Protein AF-A0A954I6Z4-F1 (afdb_monomer_lite)

Sequence (275 aa):
MPNTTERVPDQRQQLERSGSRGEIPDSDRSDRGVEQDLSPTAVDGVTAAHQQTASAGMSPQVDLKNPRTLVRERGPLAGFGAVFLKELSHIRREPTTLFFALLVPLMQTIVFGFAINMEIENIPTVILDLDGRQDARELRESLQNTRTFDVIERLVSEESFNRSLTSGRARVGVRIPADYSEKLLAGEQTQVQVLIDGSDSQVATTALNTANLLGMNLSINRARRMAEGAIQAPARNQYGDVSLPIEMRVRLLYNPNLETSHFFVPGLVGIILQL

Secondary structure (DSSP, 8-state):
------PPPP--SS-------------------------------------------------------------TTTTHHHHHHHHHHHHHH-HHHHHHHHHHHHHHHHHHHHHHT-----EEEEEEES--SHHHHHHHHHHHHTSSEEEEEEE--HHHHHHHHHTTS-SEEEEE-TTHHHHHHHTB-EEEEEEEETTSHHHHHHHHHHHHHHHHHHHHHHHHHHHHTSSSPPPB-TTS-B--SEEEEEEEES-TT--THHHHHHHHHHHHHH-

Structure (mmCIF, N/CA/C/O backbone):
data_AF-A0A954I6Z4-F1
#
_entry.id   AF-A0A954I6Z4-F1
#
loop_
_atom_site.group_PDB
_atom_site.id
_atom_site.type_symbol
_atom_site.label_atom_id
_atom_site.label_alt_id
_atom_site.label_comp_id
_atom_site.label_asym_id
_atom_site.label_entity_id
_atom_site.label_seq_id
_atom_site.pdbx_PDB_ins_code
_atom_site.Cartn_x
_atom_site.Cartn_y
_atom_site.Cartn_z
_atom_site.occupancy
_atom_site.B_iso_or_equiv
_atom_site.auth_seq_id
_atom_site.auth_comp_id
_atom_site.auth_asym_id
_atom_site.auth_atom_id
_atom_site.pdbx_PDB_model_num
ATOM 1 N N . MET A 1 1 ? -1.668 -30.091 70.693 1.00 40.28 1 MET A N 1
ATOM 2 C CA . MET A 1 1 ? -0.820 -31.167 70.138 1.00 40.28 1 MET A CA 1
ATOM 3 C C . MET A 1 1 ? -1.415 -31.571 68.793 1.00 40.28 1 MET A C 1
ATOM 5 O O . MET A 1 1 ? -2.606 -31.852 68.790 1.00 40.28 1 MET A O 1
ATOM 9 N N . PRO A 1 2 ? -0.619 -31.628 67.710 1.00 47.62 2 PRO A N 1
ATOM 10 C CA . PRO A 1 2 ? -0.194 -30.559 66.771 1.00 47.62 2 PRO A CA 1
ATOM 11 C C . PRO A 1 2 ? -1.180 -30.416 65.573 1.00 47.62 2 PRO A C 1
ATOM 13 O O . PRO A 1 2 ? -1.926 -31.347 65.313 1.00 47.62 2 PRO A O 1
ATOM 16 N N . ASN A 1 3 ? -1.424 -29.290 64.885 1.00 38.28 3 ASN A N 1
ATOM 17 C CA . ASN A 1 3 ? -0.645 -28.250 64.176 1.00 38.28 3 ASN A CA 1
ATOM 18 C C . ASN A 1 3 ? 0.116 -28.723 62.919 1.00 38.28 3 ASN A C 1
ATOM 20 O O . ASN A 1 3 ? 1.178 -29.326 63.035 1.00 38.28 3 ASN A O 1
ATOM 24 N N . THR A 1 4 ? -0.369 -28.355 61.726 1.00 51.69 4 THR A N 1
ATOM 25 C CA . THR A 1 4 ? 0.461 -28.195 60.518 1.00 51.69 4 THR A CA 1
ATOM 26 C C . THR A 1 4 ? -0.163 -27.127 59.617 1.00 51.69 4 THR A C 1
ATOM 28 O O . THR A 1 4 ? -1.160 -27.350 58.941 1.00 51.69 4 THR A O 1
ATOM 31 N N . THR A 1 5 ? 0.417 -25.930 59.686 1.00 47.88 5 THR A N 1
ATOM 32 C CA . THR A 1 5 ? 0.205 -24.814 58.761 1.00 47.88 5 THR A CA 1
ATOM 33 C C . THR A 1 5 ? 1.352 -24.869 57.758 1.00 47.88 5 THR A C 1
ATOM 35 O O . THR A 1 5 ? 2.503 -24.693 58.154 1.00 47.88 5 THR A O 1
ATOM 38 N N . GLU A 1 6 ? 1.069 -25.134 56.487 1.00 50.56 6 GLU A N 1
ATOM 39 C CA . GLU A 1 6 ? 2.081 -25.152 55.429 1.00 50.56 6 GLU A CA 1
ATOM 40 C C . GLU A 1 6 ? 2.209 -23.737 54.840 1.00 50.56 6 GLU A C 1
ATOM 42 O O . GLU A 1 6 ? 1.383 -23.281 54.052 1.00 50.56 6 GLU A O 1
ATOM 47 N N . ARG A 1 7 ? 3.221 -22.995 55.311 1.00 47.03 7 ARG A N 1
ATOM 48 C CA . ARG A 1 7 ? 3.715 -21.764 54.677 1.00 47.03 7 ARG A CA 1
ATOM 49 C C . ARG A 1 7 ? 4.822 -22.146 53.697 1.00 47.03 7 ARG A C 1
ATOM 51 O O . ARG A 1 7 ? 5.848 -22.672 54.120 1.00 47.03 7 ARG A O 1
ATOM 58 N N . VAL A 1 8 ? 4.640 -21.821 52.422 1.00 55.50 8 VAL A N 1
ATOM 59 C CA . VAL A 1 8 ? 5.694 -21.880 51.397 1.00 55.50 8 VAL A CA 1
ATOM 60 C C . VAL A 1 8 ? 6.500 -20.562 51.427 1.00 55.50 8 VAL A C 1
ATOM 62 O O . VAL A 1 8 ? 5.879 -19.499 51.503 1.00 55.50 8 VAL A O 1
ATOM 65 N N . PRO A 1 9 ? 7.851 -20.598 51.426 1.00 49.22 9 PRO A N 1
ATOM 66 C CA . PRO A 1 9 ? 8.706 -19.431 51.670 1.00 49.22 9 PRO A CA 1
ATOM 67 C C . PRO A 1 9 ? 9.104 -18.616 50.423 1.00 49.22 9 PRO A C 1
ATOM 69 O O . PRO A 1 9 ? 9.159 -19.113 49.299 1.00 49.22 9 PRO A O 1
ATOM 72 N N . ASP A 1 10 ? 9.447 -17.356 50.707 1.00 46.19 10 ASP A N 1
ATOM 73 C CA . ASP A 1 10 ? 10.041 -16.309 49.866 1.00 46.19 10 ASP A CA 1
ATOM 74 C C . ASP A 1 10 ? 11.279 -16.757 49.057 1.00 46.19 10 ASP A C 1
ATOM 76 O O . ASP A 1 10 ? 12.310 -17.124 49.618 1.00 46.19 10 ASP A O 1
ATOM 80 N N . GLN A 1 11 ? 11.224 -16.610 47.728 1.00 50.69 11 GLN A N 1
ATOM 81 C CA . GLN A 1 11 ? 12.341 -16.812 46.784 1.00 50.69 11 GLN A CA 1
ATOM 82 C C . GLN A 1 11 ? 13.091 -15.502 46.454 1.00 50.69 11 GLN A C 1
ATOM 84 O O . GLN A 1 11 ? 13.463 -15.250 45.310 1.00 50.69 11 GLN A O 1
ATOM 89 N N . ARG A 1 12 ? 13.317 -14.622 47.439 1.00 51.94 12 ARG A N 1
ATOM 90 C CA . ARG A 1 12 ? 14.017 -13.336 47.216 1.00 51.94 12 ARG A CA 1
ATOM 91 C C . ARG A 1 12 ? 15.413 -13.208 47.823 1.00 51.94 12 ARG A C 1
ATOM 93 O O . ARG A 1 12 ? 15.993 -12.131 47.750 1.00 51.94 12 ARG A O 1
ATOM 100 N N . GLN A 1 13 ? 15.997 -14.273 48.365 1.00 53.19 13 GLN A N 1
ATOM 101 C CA . GLN A 1 13 ? 17.358 -14.217 48.913 1.00 53.19 13 GLN A CA 1
ATOM 102 C C . GLN A 1 13 ? 18.134 -15.506 48.654 1.00 53.19 13 GLN A C 1
ATOM 104 O O . GLN A 1 13 ? 18.307 -16.323 49.549 1.00 53.19 13 GLN A O 1
ATOM 109 N N . GLN A 1 14 ? 18.616 -15.694 47.428 1.00 47.56 14 GLN A N 1
ATOM 110 C CA . GLN A 1 14 ? 19.784 -16.528 47.132 1.00 47.56 14 GLN A CA 1
ATOM 111 C C . GLN A 1 14 ? 20.234 -16.219 45.702 1.00 47.56 14 GLN A C 1
ATOM 113 O O . GLN A 1 14 ? 19.396 -16.098 44.818 1.00 47.56 14 GLN A O 1
ATOM 118 N N . LEU A 1 15 ? 21.551 -16.111 45.500 1.00 50.47 15 LEU A N 1
ATOM 119 C CA . LEU A 1 15 ? 22.267 -15.714 44.273 1.00 50.47 15 LEU A CA 1
ATOM 120 C C . LEU A 1 15 ? 22.665 -14.227 44.157 1.00 50.47 15 LEU A C 1
ATOM 122 O O . LEU A 1 15 ? 23.076 -13.777 43.096 1.00 50.47 15 LEU A O 1
ATOM 126 N N . GLU A 1 16 ? 22.736 -13.502 45.276 1.00 47.22 16 GLU A N 1
ATOM 127 C CA . GLU A 1 16 ? 23.889 -12.623 45.519 1.00 47.22 16 GLU A CA 1
ATOM 128 C C . GLU A 1 16 ? 24.980 -13.472 46.188 1.00 47.22 16 GLU A C 1
ATOM 130 O O . GLU A 1 16 ? 24.907 -13.723 47.389 1.00 47.22 16 GLU A O 1
ATOM 135 N N . ARG A 1 17 ? 25.919 -14.010 45.394 1.00 49.91 17 ARG A N 1
ATOM 136 C CA . ARG A 1 17 ? 27.260 -14.520 45.780 1.00 49.91 17 ARG A CA 1
ATOM 137 C C . ARG A 1 17 ? 27.863 -15.296 44.602 1.00 49.91 17 ARG A C 1
ATOM 139 O O . ARG A 1 17 ? 27.848 -16.520 44.572 1.00 49.91 17 ARG A O 1
ATOM 146 N N . SER A 1 18 ? 28.416 -14.576 43.634 1.00 46.78 18 SER A N 1
ATOM 147 C CA . SER A 1 18 ? 29.494 -15.105 42.792 1.00 46.78 18 SER A CA 1
ATOM 148 C C . SER A 1 18 ? 30.345 -13.942 42.301 1.00 46.78 18 SER A C 1
ATOM 150 O O . SER A 1 18 ? 30.128 -13.369 41.239 1.00 46.78 18 SER A O 1
ATOM 152 N N . GLY A 1 19 ? 31.279 -13.536 43.152 1.00 38.12 19 GLY A N 1
ATOM 153 C CA . GLY A 1 19 ? 32.369 -12.648 42.798 1.00 38.12 19 GLY A CA 1
ATOM 154 C C . GLY A 1 19 ? 33.603 -13.132 43.536 1.00 38.12 19 GLY A C 1
ATOM 155 O O . GLY A 1 19 ? 33.652 -13.005 44.755 1.00 38.12 19 GLY A O 1
ATOM 156 N N . SER A 1 20 ? 34.559 -13.728 42.817 1.00 39.59 20 SER A N 1
ATOM 157 C CA . SER A 1 20 ? 35.982 -13.728 43.177 1.00 39.59 20 SER A CA 1
ATOM 158 C C . SER A 1 20 ? 36.845 -14.386 42.089 1.00 39.59 20 SER A C 1
ATOM 160 O O . SER A 1 20 ? 36.698 -15.575 41.831 1.00 39.59 20 SER A O 1
ATOM 162 N N . ARG A 1 21 ? 37.795 -13.589 41.576 1.00 41.06 21 ARG A N 1
ATOM 163 C CA . ARG A 1 21 ? 39.193 -13.916 41.211 1.00 41.06 21 ARG A CA 1
ATOM 164 C C . ARG A 1 21 ? 39.537 -14.845 40.032 1.00 41.06 21 ARG A C 1
ATOM 166 O O . ARG A 1 21 ? 39.118 -15.990 39.965 1.00 41.06 21 ARG A O 1
ATOM 173 N N . GLY A 1 22 ? 40.484 -14.343 39.230 1.00 35.81 22 GLY A N 1
ATOM 174 C CA . GLY A 1 22 ? 41.332 -15.066 38.271 1.00 35.81 22 GLY A CA 1
ATOM 175 C C . GLY A 1 22 ? 41.683 -14.149 37.092 1.00 35.81 22 GLY A C 1
ATOM 176 O O . GLY A 1 22 ? 40.927 -14.087 36.136 1.00 35.81 22 GLY A O 1
ATOM 177 N N . GLU A 1 23 ? 42.559 -13.161 37.284 1.00 40.47 23 GLU A N 1
ATOM 178 C CA . GLU A 1 23 ? 43.991 -13.196 36.909 1.00 40.47 23 GLU A CA 1
ATOM 179 C C . GLU A 1 23 ? 44.257 -13.017 35.403 1.00 40.47 23 GLU A C 1
ATOM 181 O O . GLU A 1 23 ? 43.905 -13.839 34.564 1.00 40.47 23 GLU A O 1
ATOM 186 N N . ILE A 1 24 ? 44.912 -11.893 35.102 1.00 51.81 24 ILE A N 1
ATOM 187 C CA . ILE A 1 24 ? 45.521 -11.517 33.824 1.00 51.81 24 ILE A CA 1
ATOM 188 C C . ILE A 1 24 ? 46.912 -12.163 33.765 1.00 51.81 24 ILE A C 1
ATOM 190 O O . ILE A 1 24 ? 47.640 -12.053 34.753 1.00 51.81 24 ILE A O 1
ATOM 194 N N . PRO A 1 25 ? 47.351 -12.699 32.616 1.00 50.16 25 PRO A N 1
ATOM 195 C CA . PRO A 1 25 ? 48.769 -12.737 32.305 1.00 50.16 25 PRO A CA 1
ATOM 196 C C . PRO A 1 25 ? 49.084 -11.817 31.125 1.00 50.16 25 PRO A C 1
ATOM 198 O O . PRO A 1 25 ? 48.646 -12.022 29.994 1.00 50.16 25 PRO A O 1
ATOM 201 N N . ASP A 1 26 ? 49.875 -10.806 31.454 1.00 46.56 26 ASP A N 1
ATOM 202 C CA . ASP A 1 26 ? 50.757 -10.074 30.562 1.00 46.56 26 ASP A CA 1
ATOM 203 C C . ASP A 1 26 ? 52.025 -10.923 30.354 1.00 46.56 26 ASP A C 1
ATOM 205 O O . ASP A 1 26 ? 52.572 -11.466 31.319 1.00 46.56 26 ASP A O 1
ATOM 209 N N . SER A 1 27 ? 52.491 -11.067 29.115 1.00 48.41 27 SER A N 1
ATOM 210 C CA . SER A 1 27 ? 53.847 -11.551 28.850 1.00 48.41 27 SER A CA 1
ATOM 211 C C . SER A 1 27 ? 54.355 -11.017 27.516 1.00 48.41 27 SER A C 1
ATOM 213 O O . SER A 1 27 ? 54.215 -11.635 26.460 1.00 48.41 27 SER A O 1
ATOM 215 N N . ASP A 1 28 ? 54.981 -9.856 27.620 1.00 42.59 28 ASP A N 1
ATOM 216 C CA . ASP A 1 28 ? 56.096 -9.409 26.801 1.00 42.59 28 ASP A CA 1
ATOM 217 C C . ASP A 1 28 ? 57.244 -10.444 26.804 1.00 42.59 28 ASP A C 1
ATOM 219 O O . ASP A 1 28 ? 57.719 -10.848 27.871 1.00 42.59 28 ASP A O 1
ATOM 223 N N . ARG A 1 29 ? 57.710 -10.868 25.618 1.00 44.56 29 ARG A N 1
ATOM 224 C CA . ARG A 1 29 ? 59.132 -11.187 25.401 1.00 44.56 29 ARG A CA 1
ATOM 225 C C . ARG A 1 29 ? 59.523 -11.230 23.922 1.00 44.56 29 ARG A C 1
ATOM 227 O O . ARG A 1 29 ? 59.291 -12.193 23.198 1.00 44.56 29 ARG A O 1
ATOM 234 N N . SER A 1 30 ? 60.148 -10.129 23.541 1.00 40.28 30 SER A N 1
ATOM 235 C CA . SER A 1 30 ? 61.334 -9.988 22.699 1.00 40.28 30 SER A CA 1
ATOM 236 C C . SER A 1 30 ? 62.210 -11.223 22.395 1.00 40.28 30 SER A C 1
ATOM 238 O O . SER A 1 30 ? 62.463 -12.088 23.233 1.00 40.28 30 SER A O 1
ATOM 240 N N . ASP A 1 31 ? 62.814 -11.117 21.204 1.00 40.53 31 ASP A N 1
ATOM 241 C CA . ASP A 1 31 ? 64.176 -11.526 20.836 1.00 40.53 31 ASP A CA 1
ATOM 242 C C . ASP A 1 31 ? 64.497 -13.020 20.655 1.00 40.53 31 ASP A C 1
ATOM 244 O O . ASP A 1 31 ? 64.656 -13.778 21.611 1.00 40.53 31 ASP A O 1
ATOM 248 N N . ARG A 1 32 ? 64.791 -13.401 19.402 1.00 44.12 32 ARG A N 1
ATOM 249 C CA . ARG A 1 32 ? 66.170 -13.632 18.913 1.00 44.12 32 ARG A CA 1
ATOM 250 C C . ARG A 1 32 ? 66.166 -14.139 17.470 1.00 44.12 32 ARG A C 1
ATOM 252 O O . ARG A 1 32 ? 65.417 -15.044 17.119 1.00 44.12 32 ARG A O 1
ATOM 259 N N . GLY A 1 33 ? 67.032 -13.538 16.657 1.00 34.06 33 GLY A N 1
ATOM 260 C CA . GLY A 1 33 ? 67.434 -14.061 15.357 1.00 34.06 33 GLY A CA 1
ATOM 261 C C . GLY A 1 33 ? 68.575 -15.076 15.450 1.00 34.06 33 GLY A C 1
ATOM 262 O O . GLY A 1 33 ? 68.791 -15.687 16.496 1.00 34.06 33 GLY A O 1
ATOM 263 N N . VAL A 1 34 ? 69.338 -15.103 14.350 1.00 42.69 34 VAL A N 1
ATOM 264 C CA . VAL A 1 34 ? 70.597 -15.832 14.088 1.00 42.69 34 VAL A CA 1
ATOM 265 C C . VAL A 1 34 ? 70.364 -17.331 13.782 1.00 42.69 34 VAL A C 1
ATOM 267 O O . VAL A 1 34 ? 69.530 -17.956 14.417 1.00 42.69 34 VAL A O 1
ATOM 270 N N . GLU A 1 35 ? 70.926 -17.996 12.764 1.00 39.78 35 GLU A N 1
ATOM 271 C CA . GLU A 1 35 ? 72.207 -17.916 12.033 1.00 39.78 35 GLU A CA 1
ATOM 272 C C . GLU A 1 35 ? 72.025 -18.776 10.749 1.00 39.78 35 GLU A C 1
ATOM 274 O O . GLU A 1 35 ? 71.347 -19.800 10.791 1.00 39.78 35 GLU A O 1
ATOM 279 N N . GLN A 1 36 ? 72.316 -18.292 9.536 1.00 44.34 36 GLN A N 1
ATOM 280 C CA . GLN A 1 36 ? 73.541 -18.587 8.765 1.00 44.34 36 GLN A CA 1
ATOM 281 C C . GLN A 1 36 ? 74.113 -20.005 8.924 1.00 44.34 36 GLN A C 1
ATOM 283 O O . GLN A 1 36 ? 74.591 -20.356 9.993 1.00 44.34 36 GLN A O 1
ATOM 288 N N . ASP A 1 37 ? 74.214 -20.736 7.808 1.00 33.12 37 ASP A N 1
ATOM 289 C CA . ASP A 1 37 ? 75.386 -21.582 7.578 1.00 33.12 37 ASP A CA 1
ATOM 290 C C . ASP A 1 37 ? 75.771 -21.607 6.088 1.00 33.12 37 ASP A C 1
ATOM 292 O O . ASP A 1 37 ? 74.928 -21.608 5.187 1.00 33.12 37 ASP A O 1
ATOM 296 N N . LEU A 1 38 ? 77.077 -21.531 5.862 1.00 39.00 38 LEU A N 1
ATOM 297 C CA . LEU A 1 38 ? 77.802 -21.208 4.641 1.00 39.00 38 LEU A CA 1
ATOM 298 C C . LEU A 1 38 ? 78.717 -22.388 4.293 1.00 39.00 38 LEU A C 1
ATOM 300 O O . LEU A 1 38 ? 79.760 -22.507 4.919 1.00 39.00 38 LEU A O 1
ATOM 304 N N . SER A 1 39 ? 78.429 -23.110 3.197 1.00 38.09 39 SER A N 1
ATOM 305 C CA . SER A 1 39 ? 79.409 -23.846 2.351 1.00 38.09 39 SER A CA 1
ATOM 306 C C . SER A 1 39 ? 80.385 -24.794 3.114 1.00 38.09 39 SER A C 1
ATOM 308 O O . SER A 1 39 ? 80.177 -25.067 4.285 1.00 38.09 39 SER A O 1
ATOM 310 N N . PRO A 1 40 ? 81.490 -25.327 2.546 1.00 53.34 40 PRO A N 1
ATOM 311 C CA . PRO A 1 40 ? 81.877 -25.622 1.161 1.00 53.34 40 PRO A CA 1
ATOM 312 C C . PRO A 1 40 ? 82.260 -27.116 0.968 1.00 53.34 40 PRO A C 1
ATOM 314 O O . PRO A 1 40 ? 82.352 -27.880 1.924 1.00 53.34 40 PRO A O 1
ATOM 317 N N . THR A 1 41 ? 82.605 -27.524 -0.260 1.00 33.91 41 THR A N 1
ATOM 318 C CA . THR A 1 41 ? 83.923 -28.124 -0.613 1.00 33.91 41 THR A CA 1
ATOM 319 C C . THR A 1 41 ? 83.831 -29.079 -1.806 1.00 33.91 41 THR A C 1
ATOM 321 O O . THR A 1 41 ? 82.914 -29.882 -1.947 1.00 33.91 41 THR A O 1
ATOM 324 N N . ALA A 1 42 ? 84.827 -28.915 -2.671 1.00 37.06 42 ALA A N 1
ATOM 325 C CA . ALA A 1 42 ? 85.086 -29.582 -3.930 1.00 37.06 42 ALA A CA 1
ATOM 326 C C . ALA A 1 42 ? 85.521 -31.047 -3.783 1.00 37.06 42 ALA A C 1
ATOM 328 O O . ALA A 1 42 ? 86.061 -31.435 -2.750 1.00 37.06 42 ALA A O 1
ATOM 329 N N . VAL A 1 43 ? 85.418 -31.808 -4.877 1.00 40.56 43 VAL A N 1
ATOM 330 C CA . VAL A 1 43 ? 86.358 -32.898 -5.171 1.00 40.56 43 VAL A CA 1
ATOM 331 C C . VAL A 1 43 ? 86.709 -32.861 -6.660 1.00 40.56 43 VAL A C 1
ATOM 333 O O . VAL A 1 43 ? 85.835 -32.888 -7.525 1.00 40.56 43 VAL A O 1
ATOM 336 N N . ASP A 1 44 ? 88.012 -32.762 -6.905 1.00 35.03 44 ASP A N 1
ATOM 337 C CA . ASP A 1 44 ? 88.709 -32.781 -8.185 1.00 35.03 44 ASP A CA 1
ATOM 338 C C . ASP A 1 44 ? 88.783 -34.179 -8.825 1.00 35.03 44 ASP A C 1
ATOM 340 O O . ASP A 1 44 ? 88.933 -35.186 -8.137 1.00 35.03 44 ASP A O 1
ATOM 344 N N . GLY A 1 45 ? 88.879 -34.183 -10.161 1.00 32.38 45 GLY A N 1
ATOM 345 C CA . GLY A 1 45 ? 90.017 -34.810 -10.847 1.00 32.38 45 GLY A CA 1
ATOM 346 C C . GLY A 1 45 ? 89.837 -36.202 -11.468 1.00 32.38 45 GLY A C 1
ATOM 347 O O . GLY A 1 45 ? 89.472 -37.150 -10.787 1.00 32.38 45 GLY A O 1
ATOM 348 N N . VAL A 1 46 ? 90.190 -36.291 -12.764 1.00 37.84 46 VAL A N 1
ATOM 349 C CA . VAL A 1 46 ? 90.951 -37.340 -13.511 1.00 37.84 46 VAL A CA 1
ATOM 350 C C . VAL A 1 46 ? 90.535 -37.204 -14.995 1.00 37.84 46 VAL A C 1
ATOM 352 O O . VAL A 1 46 ? 89.391 -37.478 -15.332 1.00 37.84 46 VAL A O 1
ATOM 355 N N . THR A 1 47 ? 91.277 -36.535 -15.890 1.00 35.12 47 THR A N 1
ATOM 356 C CA . THR A 1 47 ? 92.593 -36.818 -16.527 1.00 35.12 47 THR A CA 1
ATOM 357 C C . THR A 1 47 ? 92.499 -37.588 -17.860 1.00 35.12 47 THR A C 1
ATOM 359 O O . THR A 1 47 ? 91.891 -38.648 -17.932 1.00 35.12 47 THR A O 1
ATOM 362 N N . ALA A 1 48 ? 93.249 -37.055 -18.843 1.00 32.91 48 ALA A N 1
ATOM 363 C CA . ALA A 1 48 ? 93.713 -37.588 -20.142 1.00 32.91 48 ALA A CA 1
ATOM 364 C C . ALA A 1 48 ? 92.726 -37.504 -21.331 1.00 32.91 48 ALA A C 1
ATOM 366 O O . ALA A 1 48 ? 91.717 -38.189 -21.366 1.00 32.91 48 ALA A O 1
ATOM 367 N N . ALA A 1 49 ? 92.878 -36.585 -22.295 1.00 34.31 49 ALA A N 1
ATOM 368 C CA . ALA A 1 49 ? 93.957 -36.365 -23.279 1.00 34.31 49 ALA A CA 1
ATOM 369 C C . ALA A 1 49 ? 93.995 -37.402 -24.420 1.00 34.31 49 ALA A C 1
ATOM 371 O O . ALA A 1 49 ? 94.480 -38.512 -24.227 1.00 34.31 49 ALA A O 1
ATOM 372 N N . HIS A 1 50 ? 93.593 -36.980 -25.629 1.00 35.31 50 HIS A N 1
ATOM 373 C CA . HIS A 1 50 ? 94.204 -37.392 -26.901 1.00 35.31 50 HIS A CA 1
ATOM 374 C C . HIS A 1 50 ? 94.021 -36.304 -27.976 1.00 35.31 50 HIS A C 1
ATOM 376 O O . HIS A 1 50 ? 92.929 -35.780 -28.182 1.00 35.31 50 HIS A O 1
ATOM 382 N N . GLN A 1 51 ? 95.141 -35.949 -28.608 1.00 35.47 51 GLN A N 1
ATOM 383 C CA . GLN A 1 51 ? 95.306 -35.007 -29.718 1.00 35.47 51 GLN A CA 1
ATOM 384 C C . GLN A 1 51 ? 94.972 -35.656 -31.069 1.00 35.47 51 GLN A C 1
ATOM 386 O O . GLN A 1 51 ? 95.271 -36.831 -31.246 1.00 35.47 51 GLN A O 1
ATOM 391 N N . GLN A 1 52 ? 94.497 -34.854 -32.033 1.00 38.06 52 GLN A N 1
ATOM 392 C CA . GLN A 1 52 ? 94.974 -34.784 -33.437 1.00 38.06 52 GLN A CA 1
ATOM 393 C C . GLN A 1 52 ? 94.154 -33.714 -34.192 1.00 38.06 52 GLN A C 1
ATOM 395 O O . GLN A 1 52 ? 92.939 -33.815 -34.294 1.00 38.06 52 GLN A O 1
ATOM 400 N N . THR A 1 53 ? 94.697 -32.511 -34.404 1.00 36.12 53 THR A N 1
ATOM 401 C CA . THR A 1 53 ? 95.459 -32.010 -35.578 1.00 36.12 53 THR A CA 1
ATOM 402 C C . THR A 1 53 ? 94.638 -31.679 -36.833 1.00 36.12 53 THR A C 1
ATOM 404 O O . THR A 1 53 ? 94.192 -32.566 -37.546 1.00 36.12 53 THR A O 1
ATOM 407 N N . ALA A 1 54 ? 94.654 -30.370 -37.133 1.00 34.53 54 ALA A N 1
ATOM 408 C CA . ALA A 1 54 ? 94.823 -29.726 -38.444 1.00 34.53 54 ALA A CA 1
ATOM 409 C C . ALA A 1 54 ? 93.672 -29.743 -39.473 1.00 34.53 54 ALA A C 1
ATOM 411 O O . ALA A 1 54 ? 93.440 -30.731 -40.150 1.00 34.53 54 ALA A O 1
ATOM 412 N N . SER A 1 55 ? 93.081 -28.568 -39.731 1.00 33.38 55 SER A N 1
ATOM 413 C CA . SER A 1 55 ? 93.429 -27.695 -40.877 1.00 33.38 55 SER A CA 1
ATOM 414 C C . SER A 1 55 ? 92.589 -26.406 -40.777 1.00 33.38 55 SER A C 1
ATOM 416 O O . SER A 1 55 ? 91.379 -26.476 -40.614 1.00 33.38 55 SER A O 1
ATOM 418 N N . ALA A 1 56 ? 93.214 -25.244 -40.595 1.00 38.34 56 ALA A N 1
ATOM 419 C CA . ALA A 1 56 ? 93.468 -24.255 -41.648 1.00 38.34 56 ALA A CA 1
ATOM 420 C C . ALA A 1 56 ? 92.239 -23.411 -42.057 1.00 38.34 56 ALA A C 1
ATOM 422 O O . ALA A 1 56 ? 91.344 -23.883 -42.743 1.00 38.34 56 ALA A O 1
ATOM 423 N N . GLY A 1 57 ? 92.304 -22.120 -41.706 1.00 37.38 57 GLY A N 1
ATOM 424 C CA . GLY A 1 57 ? 91.685 -21.020 -42.449 1.00 37.38 57 GLY A CA 1
ATOM 425 C C . GLY A 1 57 ? 90.222 -20.710 -42.134 1.00 37.38 57 GLY A C 1
ATOM 426 O O . GLY A 1 57 ? 89.329 -21.407 -42.586 1.00 37.38 57 GLY A O 1
ATOM 427 N N . MET A 1 58 ? 89.973 -19.600 -41.435 1.00 37.56 58 MET A N 1
ATOM 428 C CA . MET A 1 58 ? 89.328 -18.404 -42.003 1.00 37.56 58 MET A CA 1
ATOM 429 C C . MET A 1 58 ? 89.025 -17.424 -40.860 1.00 37.56 58 MET A C 1
ATOM 431 O O . MET A 1 58 ? 88.390 -17.776 -39.869 1.00 37.56 58 MET A O 1
ATOM 435 N N . SER A 1 59 ? 89.497 -16.188 -41.001 1.00 39.09 59 SER A N 1
ATOM 436 C CA . SER A 1 59 ? 89.154 -15.047 -40.148 1.00 39.09 59 SER A CA 1
ATOM 437 C C . SER A 1 59 ? 87.631 -14.915 -39.961 1.00 39.09 59 SER A C 1
ATOM 439 O O . SER A 1 59 ? 86.891 -15.185 -40.910 1.00 39.09 59 SER A O 1
ATOM 441 N N . PRO A 1 60 ? 87.133 -14.454 -38.798 1.00 47.50 60 PRO A N 1
ATOM 442 C CA . PRO A 1 60 ? 85.702 -14.274 -38.588 1.00 47.50 60 PRO A CA 1
ATOM 443 C C . PRO A 1 60 ? 85.204 -13.102 -39.444 1.00 47.50 60 PRO A C 1
ATOM 445 O O . PRO A 1 60 ? 85.414 -11.935 -39.114 1.00 47.50 60 PRO A O 1
ATOM 448 N N . GLN A 1 61 ? 84.556 -13.405 -40.569 1.00 49.34 61 GLN A N 1
ATOM 449 C CA . GLN A 1 61 ? 83.724 -12.429 -41.266 1.00 49.34 61 GLN A CA 1
ATOM 450 C C . GLN A 1 61 ? 82.492 -12.151 -40.404 1.00 49.34 61 GLN A C 1
ATOM 452 O O . GLN A 1 61 ? 81.726 -13.058 -40.082 1.00 49.34 61 GLN A O 1
ATOM 457 N N . VAL 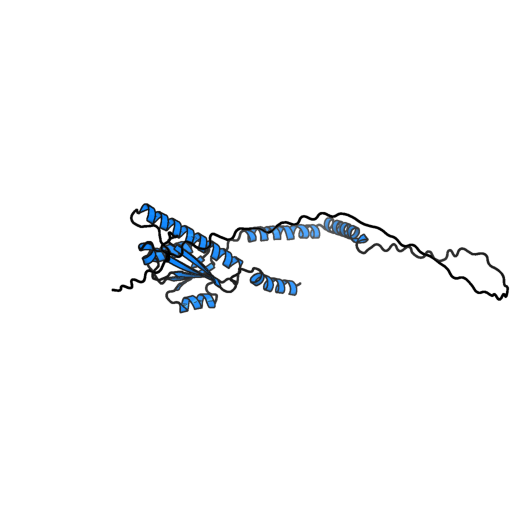A 1 62 ? 82.312 -10.883 -40.035 1.00 58.50 62 VAL A N 1
ATOM 458 C CA . VAL A 1 62 ? 81.062 -10.364 -39.478 1.00 58.50 62 VAL A CA 1
ATOM 459 C C . VAL A 1 62 ? 79.982 -10.537 -40.546 1.00 58.50 62 VAL A C 1
ATOM 461 O O . VAL A 1 62 ? 79.941 -9.801 -41.532 1.00 58.50 62 VAL A O 1
ATOM 464 N N . ASP A 1 63 ? 79.137 -11.548 -40.358 1.00 48.78 63 ASP A N 1
ATOM 465 C CA . ASP A 1 63 ? 77.985 -11.834 -41.206 1.00 48.78 63 ASP A CA 1
ATOM 466 C C . ASP A 1 63 ? 76.907 -10.755 -41.001 1.00 48.78 63 ASP A C 1
ATOM 468 O O . ASP A 1 63 ? 76.053 -10.826 -40.117 1.00 48.78 63 ASP A O 1
ATOM 472 N N . LEU A 1 64 ? 76.972 -9.714 -41.831 1.00 57.22 64 LEU A N 1
ATOM 473 C CA . LEU A 1 64 ? 75.994 -8.626 -41.942 1.00 57.22 64 LEU A CA 1
ATOM 474 C C . LEU A 1 64 ? 74.710 -9.056 -42.685 1.00 57.22 64 LEU A C 1
ATOM 476 O O . LEU A 1 64 ? 74.059 -8.223 -43.315 1.00 57.22 64 LEU A O 1
ATOM 480 N N . LYS A 1 65 ? 74.323 -10.339 -42.657 1.00 54.22 65 LYS A N 1
ATOM 481 C CA . LYS A 1 65 ? 73.195 -10.850 -43.456 1.00 54.22 65 LYS A CA 1
ATOM 482 C C . LYS A 1 65 ? 71.938 -11.208 -42.669 1.00 54.22 65 LYS A C 1
ATOM 484 O O . LYS A 1 65 ? 71.032 -11.835 -43.215 1.00 54.22 65 LYS A O 1
ATOM 489 N N . ASN A 1 66 ? 71.804 -10.784 -41.415 1.00 54.34 66 ASN A N 1
ATOM 490 C CA . ASN A 1 66 ? 70.509 -10.914 -40.754 1.00 54.34 66 ASN A CA 1
ATOM 491 C C . ASN A 1 66 ? 70.268 -9.831 -39.696 1.00 54.34 66 ASN A C 1
ATOM 493 O O . ASN A 1 66 ? 70.578 -10.044 -38.522 1.00 54.34 66 ASN A O 1
ATOM 497 N N . PRO A 1 67 ? 69.668 -8.680 -40.055 1.00 54.16 67 PRO A N 1
ATOM 498 C CA . PRO A 1 67 ? 69.071 -7.799 -39.066 1.00 54.16 67 PRO A CA 1
ATOM 499 C C . PRO A 1 67 ? 67.797 -8.482 -38.552 1.00 54.16 67 PRO A C 1
ATOM 501 O O . PRO A 1 67 ? 66.684 -8.137 -38.947 1.00 54.16 67 PRO A O 1
ATOM 504 N N . ARG A 1 68 ? 67.951 -9.498 -37.693 1.00 55.84 68 ARG A N 1
ATOM 505 C CA . ARG A 1 68 ? 66.850 -10.087 -36.927 1.00 55.84 68 ARG A CA 1
ATOM 506 C C . ARG A 1 68 ? 66.316 -9.021 -35.975 1.00 55.84 68 ARG A C 1
ATOM 508 O O . ARG A 1 68 ? 66.758 -8.887 -34.843 1.00 55.84 68 ARG A O 1
ATOM 515 N N . THR A 1 69 ? 65.403 -8.217 -36.512 1.00 57.41 69 THR A N 1
ATOM 516 C CA . THR A 1 69 ? 64.091 -7.947 -35.931 1.00 57.41 69 THR A CA 1
ATOM 517 C C . THR A 1 69 ? 64.095 -7.873 -34.406 1.00 57.41 69 THR A C 1
ATOM 519 O O . THR A 1 69 ? 63.658 -8.798 -33.724 1.00 57.41 69 THR A O 1
ATOM 522 N N . LEU A 1 70 ? 64.509 -6.724 -33.871 1.00 57.16 70 LEU A N 1
ATOM 523 C CA . LEU A 1 70 ? 64.066 -6.281 -32.553 1.00 57.16 70 LEU A CA 1
ATOM 524 C C . LEU A 1 70 ? 62.574 -5.920 -32.657 1.00 57.16 70 LEU A C 1
ATOM 526 O O . LEU A 1 70 ? 62.202 -4.746 -32.681 1.00 57.16 70 LEU A O 1
ATOM 530 N N . VAL A 1 71 ? 61.703 -6.927 -32.783 1.00 63.09 71 VAL A N 1
ATOM 531 C CA . VAL A 1 71 ? 60.267 -6.738 -32.564 1.00 63.09 71 VAL A CA 1
ATOM 532 C C . VAL A 1 71 ? 60.118 -6.512 -31.071 1.00 63.09 71 VAL A C 1
ATOM 534 O O . VAL A 1 71 ? 60.087 -7.441 -30.274 1.00 63.09 71 VAL A O 1
ATOM 537 N N . ARG A 1 72 ? 60.104 -5.239 -30.681 1.00 63.72 72 ARG A N 1
ATOM 538 C CA . ARG A 1 72 ? 59.701 -4.821 -29.345 1.00 63.72 72 ARG A CA 1
ATOM 539 C C . ARG A 1 72 ? 58.258 -5.277 -29.177 1.00 63.72 72 ARG A C 1
ATOM 541 O O . ARG A 1 72 ? 57.364 -4.632 -29.725 1.00 63.72 72 ARG A O 1
ATOM 548 N N . GLU A 1 73 ? 58.046 -6.390 -28.477 1.00 63.06 73 GLU A N 1
ATOM 549 C CA . GLU A 1 73 ? 56.718 -6.848 -28.076 1.00 63.06 73 GLU A CA 1
ATOM 550 C C . GLU A 1 73 ? 56.082 -5.748 -27.226 1.00 63.06 73 GLU A C 1
ATOM 552 O O . GLU A 1 73 ? 56.335 -5.579 -26.033 1.00 63.06 73 GLU A O 1
ATOM 557 N N . ARG A 1 74 ? 55.314 -4.891 -27.896 1.00 66.12 74 ARG A N 1
ATOM 558 C CA . ARG A 1 74 ? 54.455 -3.914 -27.253 1.00 66.12 74 ARG A CA 1
ATOM 559 C C . ARG A 1 74 ? 53.366 -4.733 -26.576 1.00 66.12 74 ARG A C 1
ATOM 561 O O . ARG A 1 74 ? 52.585 -5.375 -27.269 1.00 66.12 74 ARG A O 1
ATOM 568 N N . GLY A 1 75 ? 53.351 -4.736 -25.241 1.00 68.25 75 GLY A N 1
ATOM 569 C CA . GLY A 1 75 ? 52.323 -5.432 -24.467 1.00 68.25 75 GLY A CA 1
ATOM 570 C C . GLY A 1 75 ? 50.911 -5.066 -24.954 1.00 68.25 75 GLY A C 1
ATOM 571 O O . GLY A 1 75 ? 50.730 -3.989 -25.527 1.00 68.25 75 GLY A O 1
ATOM 572 N N . PRO A 1 76 ? 49.899 -5.916 -24.718 1.00 65.56 76 PRO A N 1
ATOM 573 C CA . PRO A 1 76 ? 48.568 -5.805 -25.335 1.00 65.56 76 PRO A CA 1
ATOM 574 C C . PRO A 1 76 ? 47.870 -4.452 -25.098 1.00 65.56 76 PRO A C 1
ATOM 576 O O . PRO A 1 76 ? 46.993 -4.057 -25.859 1.00 65.56 76 PRO A O 1
ATOM 579 N N . LEU A 1 77 ? 48.300 -3.703 -24.079 1.00 68.38 77 LEU A N 1
ATOM 580 C CA . LEU A 1 77 ? 47.766 -2.393 -23.700 1.00 68.38 77 LEU A CA 1
ATOM 581 C C . LEU A 1 77 ? 48.528 -1.200 -24.307 1.00 68.38 77 LEU A C 1
ATOM 583 O O . LEU A 1 77 ? 48.022 -0.081 -24.308 1.00 68.38 77 LEU A O 1
ATOM 587 N N . ALA A 1 78 ? 49.724 -1.410 -24.863 1.00 72.69 78 ALA A N 1
ATOM 588 C CA . ALA A 1 78 ? 50.584 -0.334 -25.365 1.00 72.69 78 ALA A CA 1
ATOM 589 C C . ALA A 1 78 ? 50.025 0.370 -26.621 1.00 72.69 78 ALA A C 1
ATOM 591 O O . ALA A 1 78 ? 50.496 1.449 -26.978 1.00 72.69 78 ALA A O 1
ATOM 592 N N . GLY A 1 79 ? 49.024 -0.220 -27.285 1.00 79.25 79 GLY A N 1
ATOM 593 C CA . GLY A 1 79 ? 48.305 0.377 -28.417 1.00 79.25 79 GLY A CA 1
ATOM 594 C C . GLY A 1 79 ? 46.964 1.028 -28.059 1.00 79.25 79 GLY A C 1
ATOM 595 O O . GLY A 1 79 ? 46.438 1.789 -28.868 1.00 79.25 79 GLY A O 1
ATOM 596 N N . PHE A 1 80 ? 46.418 0.776 -26.864 1.00 87.31 80 PHE A N 1
ATOM 597 C CA . PHE A 1 80 ? 45.055 1.183 -26.499 1.00 87.31 80 PHE A CA 1
ATOM 598 C C . PHE A 1 80 ? 44.857 2.702 -26.572 1.00 87.31 80 PHE A C 1
ATOM 600 O O . PHE A 1 80 ? 43.923 3.173 -27.213 1.00 87.31 80 PHE A O 1
ATOM 607 N N . GLY A 1 81 ? 45.777 3.479 -25.991 1.00 85.94 81 GLY A N 1
ATOM 608 C CA . GLY A 1 81 ? 45.688 4.943 -26.005 1.00 85.94 81 GLY A CA 1
ATOM 609 C C . GLY A 1 81 ? 45.763 5.539 -27.414 1.00 85.94 81 GLY A C 1
ATOM 610 O O . GLY A 1 81 ? 45.045 6.487 -27.722 1.00 85.94 81 GLY A O 1
ATOM 611 N N . ALA A 1 82 ? 46.579 4.951 -28.295 1.00 86.38 82 ALA A N 1
ATOM 612 C CA . ALA A 1 82 ? 46.694 5.391 -29.684 1.00 86.38 82 ALA A CA 1
ATOM 613 C C . ALA A 1 82 ? 45.409 5.110 -30.482 1.00 86.38 82 ALA A C 1
ATOM 615 O O . ALA A 1 82 ? 44.976 5.957 -31.262 1.00 86.38 82 ALA A O 1
ATOM 616 N N . VAL A 1 83 ? 44.777 3.953 -30.256 1.00 87.56 83 VAL A N 1
ATOM 617 C CA . VAL A 1 83 ? 43.482 3.607 -30.860 1.00 87.56 83 VAL A CA 1
ATOM 618 C C . VAL A 1 83 ? 42.373 4.503 -30.307 1.00 87.56 83 VAL A C 1
ATOM 620 O O . VAL A 1 83 ? 41.626 5.079 -31.087 1.00 87.56 83 VAL A O 1
ATOM 623 N N . PHE A 1 84 ? 42.316 4.721 -28.992 1.00 88.88 84 PHE A N 1
ATOM 624 C CA . PHE A 1 84 ? 41.328 5.604 -28.366 1.00 88.88 84 PHE A CA 1
ATOM 625 C C . PHE A 1 84 ? 41.392 7.040 -28.911 1.00 88.88 84 PHE A C 1
ATOM 627 O O . PHE A 1 84 ? 40.370 7.611 -29.281 1.00 88.88 84 PHE A O 1
ATOM 634 N N . LEU A 1 85 ? 42.596 7.615 -29.018 1.00 88.38 85 LEU A N 1
ATOM 635 C CA . LEU A 1 85 ? 42.801 8.950 -29.594 1.00 88.38 85 LEU A CA 1
ATOM 636 C C . LEU A 1 85 ? 42.386 9.015 -31.070 1.00 88.38 85 LEU A C 1
ATOM 638 O O . LEU A 1 85 ? 41.824 10.024 -31.504 1.00 88.38 85 LEU A O 1
ATOM 642 N N . LYS A 1 86 ? 42.636 7.945 -31.837 1.00 88.88 86 LYS A N 1
ATOM 643 C CA . LYS A 1 86 ? 42.182 7.834 -33.226 1.00 88.88 86 LYS A CA 1
ATOM 644 C C . LYS A 1 86 ? 40.655 7.825 -33.301 1.00 88.88 86 LYS A C 1
ATOM 646 O O . LYS A 1 86 ? 40.095 8.651 -34.015 1.00 88.88 86 LYS A O 1
ATOM 651 N N . GLU A 1 87 ? 39.991 6.953 -32.550 1.00 89.75 87 GLU A N 1
ATOM 652 C CA . GLU A 1 87 ? 38.528 6.839 -32.571 1.00 89.75 87 GLU A CA 1
ATOM 653 C C . GLU A 1 87 ? 37.845 8.114 -32.060 1.00 89.75 87 GLU A C 1
ATOM 655 O O . GLU A 1 87 ? 36.883 8.589 -32.658 1.00 89.75 87 GLU A O 1
ATOM 660 N N . LEU A 1 88 ? 38.394 8.761 -31.028 1.00 88.12 88 LEU A N 1
ATOM 661 C CA .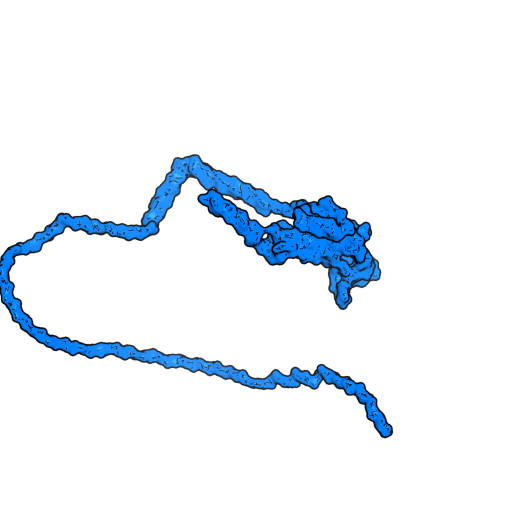 LEU A 1 88 ? 37.876 10.043 -30.548 1.00 88.12 88 LEU A CA 1
ATOM 662 C C . LEU A 1 88 ? 37.986 11.139 -31.619 1.00 88.12 88 LEU A C 1
ATOM 664 O O . LEU A 1 88 ? 37.076 11.952 -31.776 1.00 88.12 88 LEU A O 1
ATOM 668 N N . SER A 1 89 ? 39.084 11.159 -32.378 1.00 89.06 89 SER A N 1
ATOM 669 C CA . SER A 1 89 ? 39.256 12.076 -33.509 1.00 89.06 89 SER A CA 1
ATOM 670 C C . SER A 1 89 ? 38.249 11.795 -34.631 1.00 89.06 89 SER A C 1
ATOM 672 O O . SER A 1 89 ? 37.677 12.732 -35.191 1.00 89.06 89 SER A O 1
ATOM 674 N N . HIS A 1 90 ? 37.976 10.518 -34.915 1.00 87.00 90 HIS A N 1
ATOM 675 C CA . HIS A 1 90 ? 36.960 10.102 -35.884 1.00 87.00 90 HIS A CA 1
ATOM 676 C C . HIS A 1 90 ? 35.556 10.561 -35.460 1.00 87.00 90 HIS A C 1
ATOM 678 O O . HIS A 1 90 ? 34.895 11.267 -36.221 1.00 87.00 90 HIS A O 1
ATOM 684 N N . ILE A 1 91 ? 35.147 10.281 -34.217 1.00 87.62 91 ILE A N 1
ATOM 685 C CA . ILE A 1 91 ? 33.845 10.700 -33.668 1.00 87.62 91 ILE A CA 1
ATOM 686 C C . ILE A 1 91 ? 33.691 12.225 -33.714 1.00 87.62 91 ILE A C 1
ATOM 688 O O . ILE A 1 91 ? 32.637 12.732 -34.082 1.00 87.62 91 ILE A O 1
ATOM 692 N N . ARG A 1 92 ? 34.747 12.982 -33.381 1.00 88.94 92 ARG A N 1
ATOM 693 C CA . ARG A 1 92 ? 34.716 14.454 -33.432 1.00 88.94 92 ARG A CA 1
ATOM 694 C C . ARG A 1 92 ? 34.575 15.016 -34.846 1.00 88.94 92 ARG A C 1
ATOM 696 O O . ARG A 1 92 ? 34.089 16.135 -34.990 1.00 88.94 92 ARG A O 1
ATOM 703 N N . ARG A 1 93 ? 35.048 14.298 -35.867 1.00 92.19 93 ARG A N 1
ATOM 704 C CA . ARG A 1 93 ? 35.037 14.756 -37.264 1.00 92.19 93 ARG A CA 1
ATOM 705 C C . ARG A 1 93 ? 33.750 14.377 -37.999 1.00 92.19 93 ARG A C 1
ATOM 707 O O . ARG A 1 93 ? 33.424 15.023 -38.991 1.00 92.19 93 ARG A O 1
ATOM 714 N N . GLU A 1 94 ? 33.019 13.378 -37.512 1.00 94.88 94 GLU A N 1
ATOM 715 C CA . GLU A 1 94 ? 31.732 12.951 -38.060 1.00 94.88 94 GLU A CA 1
ATOM 716 C C . GLU A 1 94 ? 30.559 13.597 -37.297 1.00 94.88 94 GLU A C 1
ATOM 718 O O . GLU A 1 94 ? 30.182 13.123 -36.222 1.00 94.88 94 GLU A O 1
ATOM 723 N N . PRO A 1 95 ? 29.936 14.667 -37.833 1.00 90.12 95 PRO A N 1
ATOM 724 C CA . PRO A 1 95 ? 28.906 15.417 -37.112 1.00 90.12 95 PRO A CA 1
ATOM 725 C C . PRO A 1 95 ? 27.667 14.573 -36.792 1.00 90.12 95 PRO A C 1
ATOM 727 O O . PRO A 1 95 ? 27.058 14.768 -35.747 1.00 90.12 95 PRO A O 1
ATOM 730 N N . THR A 1 96 ? 27.313 13.609 -37.648 1.00 94.12 96 THR A N 1
ATOM 731 C CA . THR A 1 96 ? 26.190 12.687 -37.418 1.00 94.12 96 THR A CA 1
ATOM 732 C C . THR A 1 96 ? 26.463 11.746 -36.246 1.00 94.12 96 THR A C 1
ATOM 734 O O . THR A 1 96 ? 25.609 11.579 -35.377 1.00 94.12 96 THR A O 1
ATOM 737 N N . THR A 1 97 ? 27.666 11.173 -36.183 1.00 91.62 97 THR A N 1
ATOM 738 C CA . THR A 1 97 ? 28.095 10.287 -35.093 1.00 91.62 97 THR A CA 1
ATOM 739 C C . THR A 1 97 ? 28.138 11.049 -33.771 1.00 91.62 97 THR A C 1
ATOM 741 O O . THR A 1 97 ? 27.567 10.593 -32.783 1.00 91.62 97 THR A O 1
ATOM 744 N N . LEU A 1 98 ? 28.720 12.255 -33.764 1.00 91.94 98 LEU A N 1
ATOM 745 C CA . LEU A 1 98 ? 28.725 13.139 -32.597 1.00 91.94 98 LEU A CA 1
ATOM 746 C C . LEU A 1 98 ? 27.303 13.532 -32.160 1.00 91.94 98 LEU A C 1
ATOM 748 O O . LEU A 1 98 ? 27.010 13.548 -30.966 1.00 91.94 98 LEU A O 1
ATOM 752 N N . PHE A 1 99 ? 26.415 13.817 -33.118 1.00 94.88 99 PHE A N 1
ATOM 753 C CA . PHE A 1 99 ? 25.020 14.155 -32.850 1.00 94.88 99 PHE A CA 1
ATOM 754 C C . PHE A 1 99 ? 24.295 13.016 -32.136 1.00 94.88 99 PHE A C 1
ATOM 756 O O . PHE A 1 99 ? 23.730 13.255 -31.076 1.00 94.88 99 PHE A O 1
ATOM 763 N N . PHE A 1 100 ? 24.345 11.780 -32.644 1.00 95.12 100 PHE A N 1
ATOM 764 C CA . PHE A 1 100 ? 23.695 10.647 -31.974 1.00 95.12 100 PHE A CA 1
ATOM 765 C C . PHE A 1 100 ? 24.373 10.273 -30.653 1.00 95.12 100 PHE A C 1
ATOM 767 O O . PHE A 1 100 ? 23.673 9.974 -29.686 1.00 95.12 100 PHE A O 1
ATOM 774 N N . ALA A 1 101 ? 25.705 10.352 -30.576 1.00 92.25 101 ALA A N 1
ATOM 775 C CA . ALA A 1 101 ? 26.455 10.083 -29.351 1.00 92.25 101 ALA A CA 1
ATOM 776 C C . ALA A 1 101 ? 26.087 11.036 -28.200 1.00 92.25 101 ALA A C 1
ATOM 778 O O . ALA A 1 101 ? 26.178 10.645 -27.041 1.00 92.25 101 ALA A O 1
ATOM 779 N N . LEU A 1 102 ? 25.656 12.266 -28.505 1.00 94.19 102 LEU A N 1
ATOM 780 C CA . LEU A 1 102 ? 25.179 13.230 -27.509 1.00 94.19 102 LEU A CA 1
ATOM 781 C C . LEU A 1 102 ? 23.657 13.193 -27.336 1.00 94.19 102 LEU A C 1
ATOM 783 O O . LEU A 1 102 ? 23.165 13.211 -26.209 1.00 94.19 102 LEU A O 1
ATOM 787 N N . LEU A 1 103 ? 22.900 13.130 -28.435 1.00 95.94 103 LEU A N 1
ATOM 788 C CA . LEU A 1 103 ? 21.443 13.211 -28.406 1.00 95.94 103 LEU A CA 1
ATOM 789 C C . LEU A 1 103 ? 20.815 11.973 -27.771 1.00 95.94 103 LEU A C 1
ATOM 791 O O . LEU A 1 103 ? 19.874 12.122 -26.999 1.00 95.94 103 LEU A O 1
ATOM 795 N N . VAL A 1 104 ? 21.310 10.766 -28.067 1.00 96.31 104 VAL A N 1
ATOM 796 C CA . VAL A 1 104 ? 20.712 9.533 -27.531 1.00 96.31 104 VAL A CA 1
ATOM 797 C C . VAL A 1 104 ? 20.816 9.490 -25.999 1.00 96.31 104 VA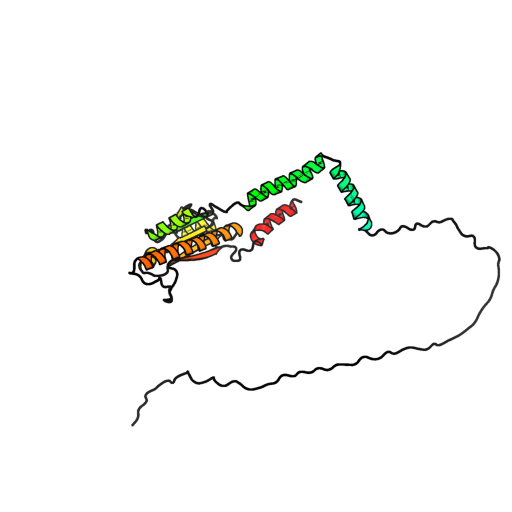L A C 1
ATOM 799 O O . VAL A 1 104 ? 19.765 9.378 -25.366 1.00 96.31 104 VAL A O 1
ATOM 802 N N . PRO A 1 105 ? 21.995 9.673 -25.366 1.00 95.31 105 PRO A N 1
ATOM 803 C CA . PRO A 1 105 ? 22.088 9.727 -23.906 1.00 95.31 105 PRO A CA 1
ATOM 804 C C . PRO A 1 105 ? 21.334 10.908 -23.289 1.00 95.31 105 PRO A C 1
ATOM 806 O O . PRO A 1 105 ? 20.770 10.776 -22.203 1.00 95.31 105 PRO A O 1
ATOM 809 N N . LEU A 1 106 ? 21.278 12.058 -23.972 1.00 96.88 106 LEU A N 1
ATOM 810 C CA . LEU A 1 106 ? 20.504 13.209 -23.503 1.00 96.88 106 LEU A CA 1
ATOM 811 C C . LEU A 1 106 ? 19.005 12.888 -23.466 1.00 96.88 106 LEU A C 1
ATOM 813 O O . LEU A 1 106 ? 18.355 13.096 -22.444 1.00 96.88 106 LEU A O 1
ATOM 817 N N . MET A 1 107 ? 18.467 12.321 -24.547 1.00 96.56 107 MET A N 1
ATOM 818 C CA . MET A 1 107 ? 17.075 11.874 -24.610 1.00 96.56 107 MET A CA 1
ATOM 819 C C . MET A 1 107 ? 16.791 10.780 -23.579 1.00 96.56 107 MET A C 1
ATOM 821 O O . MET A 1 107 ? 15.770 10.847 -22.901 1.00 96.56 107 MET A O 1
ATOM 825 N N . GLN A 1 108 ? 17.701 9.818 -23.392 1.00 94.56 108 GLN A N 1
ATOM 826 C CA . GLN A 1 108 ? 17.590 8.807 -22.335 1.00 94.56 108 GLN A CA 1
ATOM 827 C C . GLN A 1 108 ? 17.555 9.442 -20.942 1.00 94.56 108 GLN A C 1
ATOM 829 O O . GLN A 1 108 ? 16.733 9.051 -20.123 1.00 94.56 108 GLN A O 1
ATOM 834 N N . THR A 1 109 ? 18.390 10.449 -20.681 1.00 93.81 109 THR A N 1
ATOM 835 C CA . THR A 1 109 ? 18.407 11.174 -19.401 1.00 93.81 109 THR A CA 1
ATOM 836 C C . THR A 1 109 ? 17.095 11.911 -19.168 1.00 93.81 109 THR A C 1
ATOM 838 O O . THR A 1 109 ? 16.575 11.875 -18.061 1.00 93.81 109 THR A O 1
ATOM 841 N N . ILE A 1 110 ? 16.530 12.544 -20.200 1.00 93.44 110 ILE A N 1
ATOM 842 C CA . ILE A 1 110 ? 15.218 13.194 -20.112 1.00 93.44 110 ILE A CA 1
ATOM 843 C C . ILE A 1 110 ? 14.144 12.150 -19.786 1.00 93.44 110 ILE A C 1
ATOM 845 O O . ILE A 1 110 ? 13.395 12.328 -18.829 1.00 93.44 110 ILE A O 1
ATOM 849 N N . VAL A 1 111 ? 14.104 11.036 -20.524 1.00 91.56 111 VAL A N 1
ATOM 850 C CA . VAL A 1 111 ? 13.138 9.947 -20.298 1.00 91.56 111 VAL A CA 1
ATOM 851 C C . VAL A 1 111 ? 13.272 9.365 -18.889 1.00 91.56 111 VAL A C 1
ATOM 853 O O . VAL A 1 111 ? 12.271 9.245 -18.186 1.00 91.56 111 VAL A O 1
ATOM 856 N N . PHE A 1 112 ? 14.490 9.061 -18.434 1.00 88.56 112 PHE A N 1
ATOM 857 C CA . PHE A 1 112 ? 14.725 8.576 -17.074 1.00 88.56 112 PHE A CA 1
ATOM 858 C C . PHE A 1 112 ? 14.421 9.636 -16.014 1.00 88.56 112 PHE A C 1
ATOM 860 O O . PHE A 1 112 ? 13.869 9.301 -14.973 1.00 88.56 112 PHE A O 1
ATOM 867 N N . GLY A 1 113 ? 14.698 10.911 -16.283 1.00 87.44 113 GLY A N 1
ATOM 868 C CA . GLY A 1 113 ? 14.338 12.021 -15.402 1.00 87.44 113 GLY A CA 1
ATOM 869 C C . GLY A 1 113 ? 12.827 12.130 -15.187 1.00 87.44 113 GLY A C 1
ATOM 870 O O . GLY A 1 113 ? 12.388 12.373 -14.065 1.00 87.44 113 GLY A O 1
ATOM 871 N N . PHE A 1 114 ? 12.026 11.878 -16.228 1.00 84.88 114 PHE A N 1
ATOM 872 C CA . PHE A 1 114 ? 10.571 11.756 -16.096 1.00 84.88 114 PHE A CA 1
ATOM 873 C C . PHE A 1 114 ? 10.150 10.465 -15.379 1.00 84.88 114 PHE A C 1
ATOM 875 O O . PHE A 1 114 ? 9.214 10.497 -14.586 1.00 84.88 114 PHE A O 1
ATOM 882 N N . ALA A 1 115 ? 10.837 9.344 -15.619 1.00 79.69 115 ALA A N 1
ATOM 883 C CA . ALA A 1 115 ? 10.509 8.056 -15.006 1.00 79.69 115 ALA A CA 1
ATOM 884 C C . ALA A 1 115 ? 10.813 7.989 -13.497 1.00 79.69 115 ALA A C 1
ATOM 886 O O . ALA A 1 115 ? 10.074 7.341 -12.762 1.00 79.69 115 ALA A O 1
ATOM 887 N N . ILE A 1 116 ? 11.861 8.669 -13.019 1.00 78.62 116 ILE A N 1
ATOM 888 C CA . ILE A 1 116 ? 12.291 8.631 -11.607 1.00 78.62 116 ILE A CA 1
ATOM 889 C C . ILE A 1 116 ? 11.232 9.205 -10.653 1.00 78.62 116 ILE A C 1
ATOM 891 O O . ILE A 1 116 ? 11.137 8.754 -9.515 1.00 78.62 116 ILE A O 1
ATOM 895 N N . ASN A 1 117 ? 10.427 10.169 -11.104 1.00 62.25 117 ASN A N 1
ATOM 896 C CA . ASN A 1 117 ? 9.416 10.827 -10.270 1.00 62.25 117 ASN A CA 1
ATOM 897 C C . ASN A 1 117 ? 8.016 10.204 -10.384 1.00 62.25 117 ASN A C 1
ATOM 899 O O . ASN A 1 117 ? 7.064 10.782 -9.863 1.00 62.25 117 ASN A O 1
ATOM 903 N N . MET A 1 118 ? 7.849 9.077 -11.084 1.00 71.00 118 MET A N 1
ATOM 904 C CA . MET A 1 118 ? 6.539 8.429 -11.164 1.00 71.00 118 MET A CA 1
ATOM 905 C C . MET A 1 118 ? 6.202 7.788 -9.815 1.00 71.00 118 MET A C 1
ATOM 907 O O . MET A 1 118 ? 6.690 6.709 -9.479 1.00 71.00 118 MET A O 1
ATOM 911 N N . GLU A 1 119 ? 5.381 8.481 -9.029 1.00 77.12 119 GLU A N 1
ATOM 912 C CA . GLU A 1 119 ? 4.789 7.932 -7.815 1.00 77.12 119 GLU A CA 1
ATOM 913 C C . GLU A 1 119 ? 3.851 6.774 -8.183 1.00 77.12 119 GLU A C 1
ATOM 915 O O . GLU A 1 119 ? 3.102 6.839 -9.160 1.00 77.12 119 GLU A O 1
ATOM 920 N N . ILE A 1 120 ? 3.924 5.678 -7.425 1.00 86.94 120 ILE A N 1
ATOM 921 C CA . ILE A 1 120 ? 3.061 4.517 -7.652 1.00 86.94 120 ILE A CA 1
ATOM 922 C C . ILE A 1 120 ? 1.679 4.834 -7.075 1.00 86.94 120 ILE A C 1
ATOM 924 O O . ILE A 1 120 ? 1.476 4.815 -5.860 1.00 86.94 120 ILE A O 1
ATOM 928 N N . GLU A 1 121 ? 0.730 5.088 -7.970 1.00 90.50 121 GLU A N 1
ATOM 929 C CA . GLU A 1 121 ? -0.677 5.333 -7.660 1.00 90.50 121 GLU A CA 1
ATOM 930 C C . GLU A 1 121 ? -1.578 4.211 -8.204 1.00 90.50 121 GLU A C 1
ATOM 932 O O . GLU A 1 121 ? -1.179 3.420 -9.060 1.00 90.50 121 GLU A O 1
ATOM 937 N N . ASN A 1 122 ? -2.826 4.179 -7.734 1.00 94.00 122 ASN A N 1
ATOM 938 C CA . ASN A 1 122 ? -3.899 3.317 -8.236 1.00 94.00 122 ASN A CA 1
ATOM 939 C C . ASN A 1 122 ? -3.610 1.808 -8.158 1.00 94.00 122 ASN A C 1
ATOM 941 O O . ASN A 1 122 ? -3.889 1.045 -9.083 1.00 94.00 122 ASN A O 1
ATOM 945 N N . ILE A 1 123 ? -3.056 1.351 -7.036 1.00 96.25 123 ILE A N 1
ATOM 946 C CA . ILE A 1 123 ? -2.840 -0.071 -6.773 1.00 96.25 123 ILE A CA 1
ATOM 947 C C . ILE A 1 123 ? -4.210 -0.749 -6.585 1.00 96.25 123 ILE A C 1
ATOM 949 O O . ILE A 1 123 ? -4.927 -0.381 -5.645 1.00 96.25 123 ILE A O 1
ATOM 953 N N . PRO A 1 124 ? -4.575 -1.758 -7.404 1.00 96.88 124 PRO A N 1
ATOM 954 C CA . PRO A 1 124 ? -5.870 -2.427 -7.306 1.00 96.88 124 PRO A CA 1
ATOM 955 C C . PRO A 1 124 ? -6.078 -3.042 -5.922 1.00 96.88 124 PRO A C 1
ATOM 957 O O . PRO A 1 124 ? -5.343 -3.946 -5.508 1.00 96.88 124 PRO A O 1
ATOM 960 N N . THR A 1 125 ? -7.080 -2.544 -5.206 1.00 97.94 125 THR A N 1
ATOM 961 C CA . THR A 1 125 ? -7.310 -2.816 -3.788 1.00 97.94 125 THR A CA 1
ATOM 962 C C . THR A 1 125 ? -8.734 -3.299 -3.549 1.00 97.94 125 THR A C 1
ATOM 964 O O . THR A 1 125 ? -9.700 -2.665 -3.968 1.00 97.94 125 THR A O 1
ATOM 967 N N . VAL A 1 126 ? -8.888 -4.403 -2.822 1.00 97.56 126 VAL A N 1
ATOM 968 C CA . VAL A 1 126 ? -10.196 -4.879 -2.346 1.00 97.56 126 VAL A CA 1
ATOM 969 C C . VAL A 1 126 ? -10.319 -4.688 -0.846 1.00 97.56 126 VAL A C 1
ATOM 971 O O . VAL A 1 126 ? -9.350 -4.859 -0.105 1.00 97.56 126 VAL A O 1
ATOM 974 N N . ILE A 1 127 ? -11.522 -4.349 -0.389 1.00 97.62 127 ILE A N 1
ATOM 975 C CA . ILE A 1 127 ? -11.800 -4.165 1.037 1.00 97.62 127 ILE A CA 1
ATOM 976 C C . ILE A 1 127 ? -12.830 -5.196 1.478 1.00 97.62 127 ILE A C 1
ATOM 978 O O . ILE A 1 127 ? -13.967 -5.169 1.012 1.00 97.62 127 ILE A O 1
ATOM 982 N N . LEU A 1 128 ? -12.442 -6.077 2.398 1.00 97.31 128 LEU A N 1
ATOM 983 C CA . LEU A 1 128 ? -13.363 -6.914 3.154 1.00 97.31 128 LEU A CA 1
ATOM 984 C C . LEU A 1 128 ? -13.814 -6.139 4.392 1.00 97.31 128 LEU A C 1
ATOM 986 O O . LEU A 1 128 ? -13.061 -5.996 5.355 1.00 97.31 128 LEU A O 1
ATOM 990 N N . ASP A 1 129 ? -15.033 -5.616 4.341 1.00 95.38 129 ASP A N 1
ATOM 991 C CA . ASP A 1 129 ? -15.603 -4.798 5.409 1.00 95.38 129 ASP A CA 1
ATOM 992 C C . ASP A 1 129 ? -16.688 -5.579 6.150 1.00 95.38 129 ASP A C 1
ATOM 994 O O . ASP A 1 129 ? -17.819 -5.692 5.671 1.00 95.38 129 ASP A O 1
ATOM 998 N N . LEU A 1 130 ? -16.315 -6.122 7.311 1.00 95.12 130 LEU A N 1
ATOM 999 C CA . LEU A 1 130 ? -17.203 -6.902 8.172 1.00 95.12 130 LEU A CA 1
ATOM 1000 C C . LEU A 1 130 ? -17.971 -6.037 9.186 1.00 95.12 130 LEU A C 1
ATOM 1002 O O . LEU A 1 130 ? -18.882 -6.542 9.835 1.00 95.12 130 LEU A O 1
ATOM 1006 N N . ASP A 1 131 ? -17.603 -4.763 9.344 1.00 94.44 131 ASP A N 1
ATOM 1007 C CA . ASP A 1 131 ? -18.180 -3.854 10.340 1.00 94.44 131 ASP A CA 1
ATOM 1008 C C . ASP A 1 131 ? -19.300 -2.988 9.747 1.00 94.44 131 ASP A C 1
ATOM 1010 O O . ASP A 1 131 ? -20.402 -2.905 10.286 1.00 94.44 131 ASP A O 1
ATOM 1014 N N . GLY A 1 132 ? -19.033 -2.343 8.609 1.00 90.06 132 GLY A N 1
ATOM 1015 C CA . GLY A 1 132 ? -20.008 -1.552 7.860 1.00 90.06 132 GLY A CA 1
ATOM 1016 C C . GLY A 1 132 ? -20.510 -0.264 8.529 1.00 90.06 132 GLY A C 1
ATOM 1017 O O . GLY A 1 132 ? -21.370 0.405 7.939 1.00 90.06 132 GLY A O 1
ATOM 1018 N N . ARG A 1 133 ? -19.999 0.115 9.709 1.00 94.75 133 ARG A N 1
ATOM 1019 C CA . ARG A 1 133 ? -20.406 1.324 10.448 1.00 94.75 133 ARG A CA 1
ATOM 1020 C C . ARG A 1 133 ? -19.602 2.558 10.013 1.00 94.75 133 ARG A C 1
ATOM 1022 O O . ARG A 1 133 ? -18.879 2.552 9.014 1.00 94.75 133 ARG A O 1
ATOM 1029 N N . GLN A 1 134 ? -19.816 3.678 10.708 1.00 93.44 134 GLN A N 1
ATOM 1030 C CA . GLN A 1 134 ? -19.240 4.976 10.354 1.00 93.44 134 GLN A CA 1
ATOM 1031 C C . GLN A 1 134 ? -17.708 4.990 10.448 1.00 93.44 134 GLN A C 1
ATOM 1033 O O . GLN A 1 134 ? -17.077 5.487 9.518 1.00 93.44 134 GLN A O 1
ATOM 1038 N N . ASP A 1 135 ? -17.097 4.416 11.493 1.00 92.62 135 ASP A N 1
ATOM 1039 C CA . ASP A 1 135 ? -15.630 4.442 11.613 1.00 92.62 135 ASP A CA 1
ATOM 1040 C C . ASP A 1 135 ? -14.963 3.580 10.519 1.00 92.62 135 ASP A C 1
ATOM 1042 O O . ASP A 1 135 ? -13.941 3.976 9.957 1.00 92.62 135 ASP A O 1
ATOM 1046 N N . ALA A 1 136 ? -15.546 2.428 10.152 1.00 94.06 136 ALA A N 1
ATOM 1047 C CA . ALA A 1 136 ? -15.055 1.615 9.030 1.00 94.06 136 ALA A CA 1
ATOM 1048 C C . ALA A 1 136 ? -15.168 2.348 7.680 1.00 94.06 136 ALA A C 1
ATOM 1050 O O . ALA A 1 136 ? -14.326 2.192 6.790 1.00 94.06 136 ALA A O 1
ATOM 1051 N N . ARG A 1 137 ? -16.195 3.191 7.521 1.00 94.19 137 ARG A N 1
ATOM 1052 C CA . ARG A 1 137 ? -16.348 4.063 6.351 1.00 94.19 137 ARG A CA 1
ATOM 1053 C C . ARG A 1 137 ? -15.277 5.153 6.303 1.00 94.19 137 ARG A C 1
ATOM 1055 O O . ARG A 1 137 ? -14.699 5.326 5.237 1.00 94.19 137 ARG A O 1
ATOM 1062 N N . GLU A 1 138 ? -14.969 5.805 7.426 1.00 94.06 138 GLU A N 1
ATOM 1063 C CA . GLU A 1 138 ? -13.886 6.804 7.523 1.00 94.06 138 GLU A CA 1
ATOM 1064 C C . GLU A 1 138 ? -12.536 6.194 7.113 1.00 94.06 138 GLU A C 1
ATOM 1066 O O . GLU A 1 138 ? -11.799 6.792 6.328 1.00 94.06 138 GLU A O 1
ATOM 1071 N N . LEU A 1 139 ? -12.229 4.972 7.568 1.00 94.75 139 LEU A N 1
ATOM 1072 C CA . LEU A 1 139 ? -11.016 4.251 7.163 1.00 94.75 139 LEU A CA 1
ATOM 1073 C C . LEU A 1 139 ? -10.968 4.006 5.646 1.00 94.75 139 LEU A C 1
ATOM 1075 O O . LEU A 1 139 ? -9.943 4.246 5.010 1.00 94.75 139 LEU A O 1
ATOM 1079 N N . ARG A 1 140 ? -12.075 3.551 5.054 1.00 94.12 140 ARG A N 1
ATOM 1080 C CA . ARG A 1 140 ? -12.171 3.294 3.610 1.00 94.12 140 ARG A CA 1
ATOM 1081 C C . ARG A 1 140 ? -12.039 4.563 2.773 1.00 94.12 140 ARG A C 1
ATOM 1083 O O . ARG A 1 140 ? -11.324 4.551 1.777 1.00 94.12 140 ARG A O 1
ATOM 1090 N N . GLU A 1 141 ? -12.698 5.643 3.173 1.00 94.50 141 GLU A N 1
ATOM 1091 C CA . GLU A 1 141 ? -12.559 6.942 2.507 1.00 94.50 141 GLU A CA 1
ATOM 1092 C C . GLU A 1 141 ? -11.116 7.445 2.617 1.00 94.50 141 GLU A C 1
ATOM 1094 O O . GLU A 1 141 ? -10.538 7.916 1.642 1.00 94.50 141 GLU A O 1
ATOM 1099 N N . SER A 1 142 ? -10.485 7.255 3.777 1.00 94.44 142 SER A N 1
ATOM 1100 C CA . SER A 1 142 ? -9.089 7.641 3.980 1.00 94.44 142 SER A CA 1
ATOM 1101 C C . SER A 1 142 ? -8.114 6.812 3.136 1.00 94.44 142 SER A C 1
ATOM 1103 O O . SER A 1 142 ? -7.132 7.369 2.658 1.00 94.44 142 SER A O 1
ATOM 1105 N N . LEU A 1 143 ? -8.398 5.524 2.894 1.00 94.31 143 LEU A N 1
ATOM 1106 C CA . LEU A 1 143 ? -7.650 4.681 1.948 1.00 94.31 143 LEU A CA 1
ATOM 1107 C C . LEU A 1 143 ? -7.762 5.199 0.511 1.00 94.31 143 LEU A C 1
ATOM 1109 O O . LEU A 1 143 ? -6.752 5.287 -0.174 1.00 94.31 143 LEU A O 1
ATOM 1113 N N . GLN A 1 144 ? -8.964 5.568 0.063 1.00 92.62 144 GLN A N 1
ATOM 1114 C CA . GLN A 1 144 ? -9.178 6.121 -1.281 1.00 92.62 144 GLN A CA 1
ATOM 1115 C C . GLN A 1 144 ? -8.500 7.489 -1.451 1.00 92.62 144 GLN A C 1
ATOM 1117 O O . GLN A 1 144 ? -7.953 7.798 -2.508 1.00 92.62 144 GLN A O 1
ATOM 1122 N N . ASN A 1 145 ? -8.480 8.298 -0.390 1.00 93.69 145 ASN A N 1
ATOM 1123 C CA . ASN A 1 145 ? -7.870 9.625 -0.404 1.00 93.69 145 ASN A CA 1
ATOM 1124 C C . ASN A 1 145 ? -6.338 9.603 -0.531 1.00 93.69 145 ASN A C 1
ATOM 1126 O O . ASN A 1 145 ? -5.761 10.636 -0.870 1.00 93.69 145 ASN A O 1
ATOM 1130 N N . THR A 1 146 ? -5.667 8.467 -0.295 1.00 92.88 146 THR A N 1
ATOM 1131 C CA . THR A 1 146 ? -4.205 8.384 -0.460 1.00 92.88 146 THR A CA 1
ATOM 1132 C C . THR A 1 146 ? -3.757 8.371 -1.918 1.00 92.88 146 THR A C 1
ATOM 1134 O O . THR A 1 146 ? -2.573 8.571 -2.159 1.00 92.88 146 THR A O 1
ATOM 1137 N N . ARG A 1 147 ? -4.655 8.106 -2.884 1.00 91.50 147 ARG A N 1
ATOM 1138 C CA . ARG A 1 147 ? -4.362 7.867 -4.320 1.00 91.50 147 ARG A CA 1
ATOM 1139 C C . ARG A 1 147 ? -3.461 6.665 -4.619 1.00 91.50 147 ARG A C 1
ATOM 1141 O O . ARG A 1 147 ? -3.472 6.156 -5.735 1.00 91.50 147 ARG A O 1
ATOM 1148 N N . THR A 1 148 ? -2.739 6.142 -3.630 1.00 94.31 148 THR A N 1
ATOM 1149 C CA . THR A 1 148 ? -1.996 4.884 -3.736 1.00 94.31 148 THR A CA 1
ATOM 1150 C C . THR A 1 148 ? -2.932 3.695 -3.929 1.00 94.31 148 THR A C 1
ATOM 1152 O O . THR A 1 148 ? -2.603 2.795 -4.690 1.00 94.31 148 THR A O 1
ATOM 1155 N N . PHE A 1 149 ? -4.087 3.666 -3.258 1.00 96.69 149 PHE A N 1
ATOM 1156 C CA . PHE A 1 149 ? -5.016 2.534 -3.312 1.00 96.69 149 PHE A CA 1
ATOM 1157 C C . PHE A 1 149 ? -6.222 2.852 -4.197 1.00 96.69 149 PHE A C 1
ATOM 1159 O O . PHE A 1 149 ? -7.038 3.707 -3.855 1.00 96.69 149 PHE A O 1
ATOM 1166 N N . ASP A 1 150 ? -6.371 2.114 -5.295 1.00 96.25 150 ASP A N 1
ATOM 1167 C CA . ASP A 1 150 ? -7.594 2.122 -6.097 1.00 96.25 150 ASP A CA 1
ATOM 1168 C C . ASP A 1 150 ? -8.550 1.047 -5.573 1.00 96.25 150 ASP A C 1
ATOM 1170 O O . ASP A 1 150 ? -8.319 -0.152 -5.742 1.00 96.25 150 ASP A O 1
ATOM 1174 N N . VAL A 1 151 ? -9.603 1.461 -4.869 1.00 95.81 151 VAL A N 1
ATOM 1175 C CA . VAL A 1 151 ? -10.561 0.528 -4.263 1.00 95.81 151 VAL A CA 1
ATOM 1176 C C . VAL A 1 151 ? -11.554 0.049 -5.320 1.00 95.81 151 VAL A C 1
ATOM 1178 O O . VAL A 1 151 ? -12.582 0.686 -5.549 1.00 95.81 151 VAL A O 1
ATOM 1181 N N . ILE A 1 152 ? -11.264 -1.109 -5.915 1.00 95.38 152 ILE A N 1
ATOM 1182 C CA . ILE A 1 152 ? -12.042 -1.681 -7.023 1.00 95.38 152 ILE A CA 1
ATOM 1183 C C . ILE A 1 152 ? -13.346 -2.344 -6.566 1.00 95.38 152 ILE A C 1
ATOM 1185 O O . ILE A 1 152 ? -14.336 -2.339 -7.294 1.00 95.38 152 ILE A O 1
ATOM 1189 N N . GLU A 1 153 ? -13.365 -2.938 -5.369 1.00 94.25 153 GLU A N 1
ATOM 1190 C CA . GLU A 1 153 ? -14.519 -3.698 -4.883 1.00 94.25 153 GLU A CA 1
ATOM 1191 C C . GLU A 1 153 ? -14.571 -3.738 -3.351 1.00 94.25 153 GLU A C 1
ATOM 1193 O O . GLU A 1 153 ? -13.555 -3.909 -2.665 1.00 94.25 153 GLU A O 1
ATOM 1198 N N . ARG A 1 154 ? -15.791 -3.622 -2.810 1.00 94.00 154 ARG A N 1
ATOM 1199 C CA . ARG A 1 154 ? -16.094 -3.919 -1.408 1.00 94.00 154 ARG A CA 1
ATOM 1200 C C . ARG A 1 154 ? -16.697 -5.311 -1.325 1.00 94.00 154 ARG A C 1
ATOM 1202 O O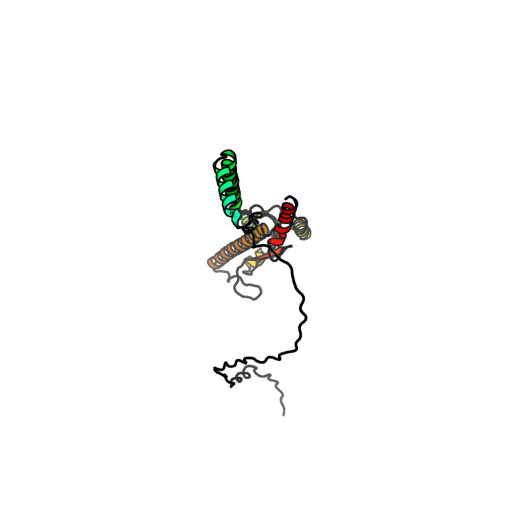 . ARG A 1 154 ? -17.759 -5.571 -1.883 1.00 94.00 154 ARG A O 1
ATOM 1209 N N . LEU A 1 155 ? -16.043 -6.169 -0.565 1.00 94.06 155 LEU A N 1
ATOM 1210 C CA . LEU A 1 155 ? -16.419 -7.553 -0.367 1.00 94.06 155 LEU A CA 1
ATOM 1211 C C . LEU A 1 155 ? -16.973 -7.738 1.044 1.00 94.06 155 LEU A C 1
ATOM 1213 O O . LEU A 1 155 ? -16.587 -7.047 1.985 1.00 94.06 155 LEU A O 1
ATOM 1217 N N . VAL A 1 156 ? -17.887 -8.694 1.173 1.00 90.12 156 VAL A N 1
ATOM 1218 C CA . VAL A 1 156 ? -18.460 -9.136 2.458 1.00 90.12 156 VAL A CA 1
ATOM 1219 C C . VAL A 1 156 ? -18.188 -10.620 2.728 1.00 90.12 156 VAL A C 1
ATOM 1221 O O . VAL A 1 156 ? -18.535 -11.132 3.785 1.00 90.12 156 VAL A O 1
ATOM 1224 N N . SER A 1 157 ? -17.565 -11.319 1.772 1.00 94.06 157 SER A N 1
ATOM 1225 C CA . SER A 1 157 ? -17.218 -12.738 1.860 1.00 94.06 157 SER A CA 1
ATOM 1226 C C . SER A 1 157 ? -15.705 -12.929 1.795 1.00 94.06 157 SER A C 1
ATOM 1228 O O . SER A 1 157 ? -15.050 -12.462 0.859 1.00 94.06 157 SER A O 1
ATOM 1230 N N . GLU A 1 158 ? -15.176 -13.680 2.760 1.00 94.31 158 GLU A N 1
ATOM 1231 C CA . GLU A 1 158 ? -13.777 -14.126 2.824 1.00 94.31 158 GLU A CA 1
ATOM 1232 C C . GLU A 1 158 ? -13.350 -14.891 1.566 1.00 94.31 158 GLU A C 1
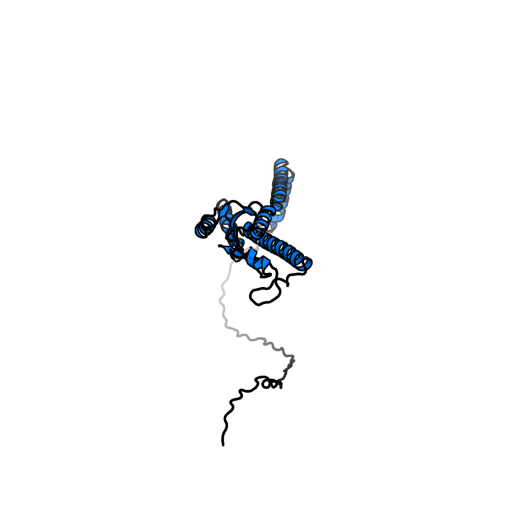ATOM 1234 O O . GLU A 1 158 ? -12.230 -14.746 1.079 1.00 94.31 158 GLU A O 1
ATOM 1239 N N . GLU A 1 159 ? -14.249 -15.692 0.994 1.00 95.69 159 GLU A N 1
ATOM 1240 C CA . GLU A 1 159 ? -13.935 -16.479 -0.197 1.00 95.69 159 GLU A CA 1
ATOM 1241 C C . GLU A 1 159 ? -13.686 -15.575 -1.407 1.00 95.69 159 GLU A C 1
ATOM 1243 O O . GLU A 1 159 ? -12.715 -15.757 -2.140 1.00 95.69 159 GLU A O 1
ATOM 1248 N N . SER A 1 160 ? -14.536 -14.562 -1.593 1.00 95.06 160 SER A N 1
ATOM 1249 C CA . SER A 1 160 ? -14.367 -13.590 -2.677 1.00 95.06 160 SER A CA 1
ATOM 1250 C C . SER A 1 160 ? -13.119 -12.735 -2.462 1.00 95.06 160 SER A C 1
ATOM 1252 O O . SER A 1 160 ? -12.401 -12.456 -3.418 1.00 95.06 160 SER A O 1
ATOM 1254 N N . PHE A 1 161 ? -12.816 -12.382 -1.208 1.00 96.25 161 PHE A N 1
ATOM 1255 C CA . PHE A 1 161 ? -11.614 -11.632 -0.841 1.00 96.25 161 PHE A CA 1
ATOM 1256 C C . PHE A 1 161 ? -10.335 -12.395 -1.198 1.00 96.25 161 PHE A C 1
ATOM 1258 O O . PHE A 1 161 ? -9.494 -11.892 -1.947 1.00 96.25 161 PHE A O 1
ATOM 1265 N N . ASN A 1 162 ? -10.234 -13.652 -0.763 1.00 95.06 162 ASN A N 1
ATOM 1266 C CA . ASN A 1 162 ? -9.089 -14.505 -1.073 1.00 95.06 162 ASN A CA 1
ATOM 1267 C C . ASN A 1 162 ? -8.981 -14.801 -2.574 1.00 95.06 162 ASN A C 1
ATOM 1269 O O . ASN A 1 162 ? -7.880 -14.816 -3.125 1.00 95.06 162 ASN A O 1
ATOM 1273 N N . ARG A 1 163 ? -10.109 -14.992 -3.266 1.00 95.94 163 ARG A N 1
ATOM 1274 C CA . ARG A 1 163 ? -10.141 -15.202 -4.720 1.00 95.94 163 ARG A CA 1
ATOM 1275 C C . ARG A 1 163 ? -9.642 -13.976 -5.488 1.00 95.94 163 ARG A C 1
ATOM 1277 O O . ARG A 1 163 ? -8.898 -14.134 -6.453 1.00 95.94 163 ARG A O 1
ATOM 1284 N N . SER A 1 164 ? -10.004 -12.765 -5.069 1.00 96.19 164 SER A N 1
ATOM 1285 C CA . SER A 1 164 ? -9.531 -11.528 -5.707 1.00 96.19 164 SER A CA 1
ATOM 1286 C C . SER A 1 164 ? -8.018 -11.337 -5.567 1.00 96.19 164 SER A C 1
ATOM 1288 O O . SER A 1 164 ? -7.382 -10.922 -6.533 1.00 96.19 164 SER A O 1
ATOM 1290 N N . LEU A 1 165 ? -7.436 -11.709 -4.422 1.00 95.19 165 LEU A N 1
ATOM 1291 C CA . LEU A 1 165 ? -5.983 -11.673 -4.205 1.00 95.19 165 LEU A CA 1
ATOM 1292 C C . LEU A 1 165 ? -5.246 -12.779 -4.974 1.00 95.19 165 LEU A C 1
ATOM 1294 O O . LEU A 1 165 ? -4.268 -12.522 -5.665 1.00 95.19 165 LEU A O 1
ATOM 1298 N N . THR A 1 166 ? -5.727 -14.020 -4.894 1.00 94.44 166 THR A N 1
ATOM 1299 C CA . THR A 1 166 ? -5.074 -15.173 -5.548 1.00 94.44 166 THR A CA 1
ATOM 1300 C C . THR A 1 166 ? -5.172 -15.142 -7.072 1.00 94.44 166 THR A C 1
ATOM 1302 O O . THR A 1 166 ? -4.271 -15.627 -7.746 1.00 94.44 166 THR A O 1
ATOM 1305 N N . SER A 1 167 ? -6.233 -14.551 -7.631 1.00 94.44 167 SER A N 1
ATOM 1306 C CA . SER A 1 167 ? -6.370 -14.355 -9.083 1.00 94.44 167 SER A CA 1
ATOM 1307 C C . SER A 1 167 ? -5.568 -13.169 -9.631 1.00 94.44 167 SER A C 1
ATOM 1309 O O . SER A 1 167 ? -5.544 -12.977 -10.844 1.00 94.44 167 SER A O 1
ATOM 1311 N N . GLY A 1 168 ? -4.952 -12.353 -8.767 1.00 93.06 168 GLY A N 1
ATOM 1312 C CA . GLY A 1 168 ? -4.232 -11.139 -9.162 1.00 93.06 168 GLY A CA 1
ATOM 1313 C C . GLY A 1 168 ? -5.131 -9.970 -9.578 1.00 93.06 168 GLY A C 1
ATOM 1314 O O . GLY A 1 168 ? -4.622 -8.943 -10.024 1.00 93.06 168 GLY A O 1
ATOM 1315 N N . ARG A 1 169 ? -6.462 -10.086 -9.427 1.00 95.19 169 ARG A N 1
ATOM 1316 C CA . ARG A 1 169 ? -7.400 -8.972 -9.665 1.00 95.19 169 ARG A CA 1
ATOM 1317 C C . ARG A 1 169 ? -7.121 -7.808 -8.716 1.00 95.19 169 ARG A C 1
ATOM 1319 O O . ARG A 1 169 ? -7.225 -6.653 -9.113 1.00 95.19 169 ARG A O 1
ATOM 1326 N N . ALA A 1 170 ? -6.783 -8.126 -7.471 1.00 96.69 170 ALA A N 1
ATOM 1327 C CA . ALA A 1 170 ? -6.360 -7.169 -6.466 1.00 96.69 170 ALA A CA 1
ATOM 1328 C C . ALA A 1 170 ? -4.928 -7.481 -6.035 1.00 96.69 170 ALA A C 1
ATOM 1330 O O . ALA A 1 170 ? -4.601 -8.637 -5.774 1.00 96.69 170 ALA A O 1
ATOM 1331 N N . ARG A 1 171 ? -4.098 -6.445 -5.923 1.00 96.62 171 ARG A N 1
ATOM 1332 C CA . ARG A 1 171 ? -2.742 -6.544 -5.366 1.00 96.62 171 ARG A CA 1
ATOM 1333 C C . ARG A 1 171 ? -2.710 -6.234 -3.877 1.00 96.62 171 ARG A C 1
ATOM 1335 O O . ARG A 1 171 ? -1.785 -6.647 -3.188 1.00 96.62 171 ARG A O 1
ATOM 1342 N N . VAL A 1 172 ? -3.713 -5.517 -3.373 1.00 97.81 172 VAL A N 1
ATOM 1343 C CA . VAL A 1 172 ? -3.855 -5.207 -1.949 1.00 97.81 172 VAL A CA 1
ATOM 1344 C C . VAL A 1 172 ? -5.234 -5.637 -1.465 1.00 97.81 172 VAL A C 1
ATOM 1346 O O . VAL A 1 172 ? -6.245 -5.436 -2.135 1.00 97.81 172 VAL A O 1
ATOM 1349 N N . GLY A 1 173 ? -5.280 -6.242 -0.286 1.00 97.50 173 GLY A N 1
ATOM 1350 C CA . GLY A 1 173 ? -6.506 -6.636 0.388 1.00 97.50 173 GLY A CA 1
ATOM 1351 C C . GLY A 1 173 ? -6.536 -6.051 1.787 1.00 97.50 173 GLY A C 1
ATOM 1352 O O . GLY A 1 173 ? -5.685 -6.383 2.605 1.00 97.50 173 GLY A O 1
ATOM 1353 N N . VAL A 1 174 ? -7.518 -5.208 2.087 1.00 97.81 174 VAL A N 1
ATOM 1354 C CA . VAL A 1 174 ? -7.713 -4.661 3.433 1.00 97.81 174 VAL A CA 1
ATOM 1355 C C . VAL A 1 174 ? -8.879 -5.377 4.093 1.00 97.81 174 VAL A C 1
ATOM 1357 O O . VAL A 1 174 ? -9.987 -5.377 3.564 1.00 97.81 174 VAL A O 1
ATOM 1360 N N . ARG A 1 175 ? -8.647 -5.969 5.261 1.00 97.19 175 ARG A N 1
ATOM 1361 C CA . ARG A 1 175 ? -9.677 -6.623 6.065 1.00 97.19 175 ARG A CA 1
ATOM 1362 C C . ARG A 1 175 ? -9.953 -5.798 7.317 1.00 97.19 175 ARG A C 1
ATOM 1364 O O . ARG A 1 175 ? -9.096 -5.670 8.194 1.00 97.19 175 ARG A O 1
ATOM 1371 N N . ILE A 1 176 ? -11.177 -5.285 7.395 1.00 97.12 176 ILE A N 1
ATOM 1372 C CA . ILE A 1 176 ? -11.715 -4.552 8.540 1.00 97.12 176 ILE A CA 1
ATOM 1373 C C . ILE A 1 176 ? -12.534 -5.544 9.377 1.00 97.12 176 ILE A C 1
ATOM 1375 O O . ILE A 1 176 ? -13.470 -6.152 8.846 1.00 97.12 176 ILE A O 1
ATOM 1379 N N . PRO A 1 177 ? -12.182 -5.769 10.655 1.00 95.81 177 PRO A N 1
ATOM 1380 C CA . PRO A 1 177 ? -12.870 -6.751 11.482 1.00 95.81 177 PRO A CA 1
ATOM 1381 C C . PRO A 1 177 ? -14.253 -6.237 11.920 1.00 95.81 177 PRO A C 1
ATOM 1383 O O . PRO A 1 177 ? -14.471 -5.033 11.991 1.00 95.81 177 PRO A O 1
ATOM 1386 N N . ALA A 1 178 ? -15.193 -7.137 12.226 1.00 95.31 178 ALA A N 1
ATOM 1387 C CA . ALA A 1 178 ? -16.581 -6.773 12.558 1.00 95.31 178 ALA A CA 1
ATOM 1388 C C . ALA A 1 178 ? -16.722 -5.960 13.861 1.00 95.31 178 ALA A C 1
ATOM 1390 O O . ALA A 1 178 ? -17.689 -5.228 14.054 1.00 95.31 178 ALA A O 1
ATOM 1391 N N . ASP A 1 179 ? -15.745 -6.088 14.755 1.00 94.62 179 ASP A N 1
ATOM 1392 C CA . ASP A 1 179 ? -15.654 -5.393 16.038 1.00 94.62 179 ASP A CA 1
ATOM 1393 C C . ASP A 1 179 ? -14.897 -4.054 15.935 1.00 94.62 179 ASP A C 1
ATOM 1395 O O . ASP A 1 179 ? -14.636 -3.422 16.957 1.00 94.62 179 ASP A O 1
ATOM 1399 N N . TYR A 1 180 ? -14.559 -3.591 14.723 1.00 95.38 180 TYR A N 1
ATOM 1400 C CA . TYR A 1 180 ? -13.748 -2.391 14.496 1.00 95.38 180 TYR A CA 1
ATOM 1401 C C . TYR A 1 180 ? -14.316 -1.148 15.189 1.00 95.38 180 TYR A C 1
ATOM 1403 O O . TYR A 1 180 ? -13.660 -0.572 16.058 1.00 95.38 180 TYR A O 1
ATOM 1411 N N . SER A 1 181 ? -15.546 -0.753 14.854 1.00 94.19 181 SER A N 1
ATOM 1412 C CA . SER A 1 181 ? -16.183 0.416 15.470 1.00 94.19 181 SER A CA 1
ATOM 1413 C C . SER A 1 181 ? -16.469 0.206 16.960 1.00 94.19 181 SER A C 1
ATOM 1415 O O . SER A 1 181 ? -16.381 1.150 17.736 1.00 94.19 181 SER A O 1
ATOM 1417 N N . GLU A 1 182 ? -16.789 -1.018 17.385 1.00 93.19 182 GLU A N 1
ATOM 1418 C CA . GLU A 1 182 ? -17.072 -1.323 18.794 1.00 93.19 182 GLU A CA 1
ATOM 1419 C C . GLU A 1 182 ? -15.834 -1.127 19.671 1.00 93.19 182 GLU A C 1
ATOM 1421 O O . GLU A 1 182 ? -15.891 -0.380 20.646 1.00 93.19 182 GLU A O 1
ATOM 1426 N N . LYS A 1 183 ? -14.691 -1.689 19.266 1.00 92.31 183 LYS A N 1
ATOM 1427 C CA . LYS A 1 183 ? -13.407 -1.498 19.953 1.00 92.31 183 LYS A CA 1
ATOM 1428 C C . LYS A 1 183 ? -12.986 -0.035 19.986 1.00 92.31 183 LYS A C 1
ATOM 1430 O O . LYS A 1 183 ? -12.597 0.476 21.033 1.00 92.31 183 LYS A O 1
ATOM 1435 N N . LEU A 1 184 ? -13.160 0.681 18.874 1.00 91.12 184 LEU A N 1
ATOM 1436 C CA . LEU A 1 184 ? -12.852 2.111 18.810 1.00 91.12 184 LEU A CA 1
ATOM 1437 C C . LEU A 1 184 ? -13.749 2.991 19.686 1.00 91.12 184 LEU A C 1
ATOM 1439 O O . LEU A 1 184 ? -13.343 4.107 20.021 1.00 91.12 184 LEU A O 1
ATOM 1443 N N . LEU A 1 185 ? -14.962 2.547 20.013 1.00 89.44 185 LEU A N 1
ATOM 1444 C CA . LEU A 1 185 ? -15.852 3.227 20.958 1.00 89.44 185 LEU A CA 1
ATOM 1445 C C . LEU A 1 185 ? -15.554 2.829 22.407 1.00 89.44 185 LEU A C 1
ATOM 1447 O O . LEU A 1 185 ? -15.698 3.661 23.300 1.00 89.44 185 LEU A O 1
ATOM 1451 N N . ALA A 1 186 ? -15.112 1.591 22.628 1.00 89.06 186 ALA A N 1
ATOM 1452 C CA . ALA A 1 186 ? -14.712 1.068 23.931 1.00 89.06 186 ALA A CA 1
ATOM 1453 C C . ALA A 1 186 ? -13.335 1.576 24.407 1.00 89.06 186 ALA A C 1
ATOM 1455 O O . ALA A 1 186 ? -12.954 1.332 25.549 1.00 89.06 186 ALA A O 1
ATOM 1456 N N . GLY A 1 187 ? -12.581 2.284 23.557 1.00 87.56 187 GLY A N 1
ATOM 1457 C CA . GLY A 1 187 ? -11.201 2.671 23.864 1.00 87.56 187 GLY A CA 1
ATOM 1458 C C . GLY A 1 187 ? -10.246 1.473 23.838 1.00 87.56 187 GLY A C 1
ATOM 1459 O O . GLY A 1 187 ? -9.235 1.452 24.537 1.00 87.56 187 GLY A O 1
ATOM 1460 N N . GLU A 1 188 ? -10.558 0.459 23.043 1.00 90.81 188 GLU A N 1
ATOM 1461 C CA . GLU A 1 188 ? -9.693 -0.688 22.799 1.00 90.81 188 GLU A CA 1
ATOM 1462 C C . GLU A 1 188 ? -8.974 -0.531 21.460 1.00 90.81 188 GLU A C 1
ATOM 1464 O O . GLU A 1 188 ? -9.506 0.026 20.495 1.00 90.81 188 GLU A O 1
ATOM 1469 N N . GLN A 1 189 ? -7.747 -1.040 21.388 1.00 91.88 189 GLN A N 1
ATOM 1470 C CA . GLN A 1 189 ? -7.011 -1.109 20.136 1.00 91.88 189 GLN A CA 1
ATOM 1471 C C . GLN A 1 189 ? -7.689 -2.088 19.172 1.00 91.88 189 GLN A C 1
ATOM 1473 O O . GLN A 1 189 ? -7.945 -3.247 19.508 1.00 91.88 189 GLN A O 1
ATOM 1478 N N . THR A 1 190 ? -7.906 -1.645 17.937 1.00 94.50 190 THR A N 1
ATOM 1479 C CA . THR A 1 190 ? -8.365 -2.500 16.841 1.00 94.50 190 THR A CA 1
ATOM 1480 C C . THR A 1 190 ? -7.263 -2.716 15.810 1.00 94.50 190 THR A C 1
ATOM 1482 O O . THR A 1 190 ? -6.414 -1.851 15.583 1.00 94.50 190 THR A O 1
ATOM 1485 N N . GLN A 1 191 ? -7.272 -3.894 15.189 1.00 94.25 191 GLN A N 1
ATOM 1486 C CA . GLN A 1 191 ? -6.267 -4.314 14.220 1.00 94.25 191 GLN A CA 1
ATOM 1487 C C . GLN A 1 191 ? -6.910 -4.453 12.847 1.00 94.25 191 GLN A C 1
ATOM 1489 O O . GLN A 1 191 ? -7.809 -5.271 12.649 1.00 94.25 191 GLN A O 1
ATOM 1494 N N . VAL A 1 192 ? -6.418 -3.682 11.887 1.00 96.75 192 VAL A N 1
ATOM 1495 C CA . VAL A 1 192 ? -6.823 -3.783 10.484 1.00 96.75 192 VAL A CA 1
ATOM 1496 C C . VAL A 1 192 ? -5.741 -4.555 9.753 1.00 96.75 192 VAL A C 1
ATOM 1498 O O . VAL A 1 192 ? -4.575 -4.161 9.761 1.00 96.75 192 VAL A O 1
ATOM 1501 N N . GLN A 1 193 ? -6.106 -5.668 9.125 1.00 97.19 193 GLN A N 1
ATOM 1502 C CA . GLN A 1 193 ? -5.145 -6.465 8.372 1.00 97.19 193 GLN A CA 1
ATOM 1503 C C . GLN A 1 193 ? -5.031 -5.930 6.946 1.00 97.19 193 GLN A C 1
ATOM 1505 O O . GLN A 1 193 ? -6.039 -5.701 6.281 1.00 97.19 193 GLN A O 1
ATOM 1510 N N . VAL A 1 194 ? -3.800 -5.784 6.464 1.00 97.81 194 VAL A N 1
ATOM 1511 C CA . VAL A 1 194 ? -3.508 -5.422 5.075 1.00 97.81 194 VAL A CA 1
ATOM 1512 C C . VAL A 1 194 ? -2.658 -6.524 4.465 1.00 97.81 194 VAL A C 1
ATOM 1514 O O . VAL A 1 194 ? -1.556 -6.791 4.930 1.00 97.81 194 VAL A O 1
ATOM 1517 N N . LEU A 1 195 ? -3.169 -7.183 3.436 1.00 97.50 195 LEU A N 1
ATOM 1518 C CA . LEU A 1 195 ? -2.454 -8.176 2.646 1.00 97.50 195 LEU A CA 1
ATOM 1519 C C . LEU A 1 195 ? -1.950 -7.507 1.372 1.00 97.50 195 LEU A C 1
ATOM 1521 O O . LEU A 1 195 ? -2.727 -6.845 0.691 1.00 97.50 195 LEU A O 1
ATOM 1525 N N . ILE A 1 196 ? -0.671 -7.665 1.053 1.00 97.75 196 ILE A N 1
ATOM 1526 C CA . ILE A 1 196 ? -0.041 -7.023 -0.106 1.00 97.75 196 ILE A CA 1
ATOM 1527 C C . ILE A 1 196 ? 0.660 -8.090 -0.937 1.00 97.75 196 ILE A C 1
ATOM 1529 O O . ILE A 1 196 ? 1.453 -8.858 -0.400 1.00 97.75 196 ILE A O 1
ATOM 1533 N N . ASP A 1 197 ? 0.397 -8.128 -2.237 1.00 95.88 197 ASP A N 1
ATOM 1534 C CA . ASP A 1 197 ? 1.161 -8.922 -3.192 1.00 95.88 197 ASP A CA 1
ATOM 1535 C C . ASP A 1 197 ? 2.599 -8.388 -3.305 1.00 95.88 197 ASP A C 1
ATOM 1537 O O . ASP A 1 197 ? 2.832 -7.279 -3.784 1.00 95.88 197 ASP A O 1
ATOM 1541 N N . GLY A 1 198 ? 3.561 -9.182 -2.832 1.00 93.62 198 GLY A N 1
ATOM 1542 C CA . GLY A 1 198 ? 4.988 -8.876 -2.846 1.00 93.62 198 GLY A CA 1
ATOM 1543 C C . GLY A 1 198 ? 5.714 -9.249 -4.139 1.00 93.62 198 GLY A C 1
ATOM 1544 O O . GLY A 1 198 ? 6.918 -9.014 -4.227 1.00 93.62 198 GLY A O 1
ATOM 1545 N N . SER A 1 199 ? 5.045 -9.831 -5.142 1.00 91.88 199 SER A N 1
ATOM 1546 C CA . SER A 1 199 ? 5.697 -10.213 -6.404 1.00 91.88 199 SER A CA 1
ATOM 1547 C C . SER A 1 199 ? 6.335 -9.027 -7.135 1.00 91.88 199 SER A C 1
ATOM 1549 O O . SER A 1 199 ? 7.319 -9.212 -7.846 1.00 91.88 199 SER A O 1
ATOM 1551 N N . ASP A 1 200 ? 5.820 -7.816 -6.921 1.00 91.56 200 ASP A N 1
ATOM 1552 C CA . ASP A 1 200 ? 6.439 -6.556 -7.331 1.00 91.56 200 ASP A CA 1
ATOM 1553 C C . ASP A 1 200 ? 6.935 -5.805 -6.088 1.00 91.56 200 ASP A C 1
ATOM 1555 O O . ASP A 1 200 ? 6.153 -5.182 -5.364 1.00 91.56 200 ASP A O 1
ATOM 1559 N N . SER A 1 201 ? 8.244 -5.880 -5.820 1.00 91.00 201 SER A N 1
ATOM 1560 C CA . SER A 1 201 ? 8.839 -5.303 -4.608 1.00 91.00 201 SER A CA 1
ATOM 1561 C C . SER A 1 201 ? 8.652 -3.785 -4.515 1.00 91.00 201 SER A C 1
ATOM 1563 O O . SER A 1 201 ? 8.566 -3.256 -3.405 1.00 91.00 201 SER A O 1
ATOM 1565 N N . GLN A 1 202 ? 8.572 -3.072 -5.646 1.00 90.06 202 GLN A N 1
ATOM 1566 C CA . GLN A 1 202 ? 8.421 -1.617 -5.646 1.00 90.06 202 GLN A CA 1
ATOM 1567 C C . GLN A 1 202 ? 6.988 -1.231 -5.268 1.00 90.06 202 GLN A C 1
ATOM 1569 O O . GLN A 1 202 ? 6.787 -0.456 -4.331 1.00 90.06 202 GLN A O 1
ATOM 1574 N N . VAL A 1 203 ? 5.995 -1.841 -5.924 1.00 92.75 203 VAL A N 1
ATOM 1575 C CA . VAL A 1 203 ? 4.569 -1.648 -5.609 1.00 92.75 203 VAL A CA 1
ATOM 1576 C C . VAL A 1 203 ? 4.269 -2.057 -4.166 1.00 92.75 203 VAL A C 1
ATOM 1578 O O . VAL A 1 203 ? 3.588 -1.328 -3.442 1.00 92.75 203 VAL A O 1
ATOM 1581 N N . ALA A 1 204 ? 4.817 -3.189 -3.721 1.00 94.81 204 ALA A N 1
ATOM 1582 C CA . ALA A 1 204 ? 4.606 -3.700 -2.374 1.00 94.81 204 ALA A CA 1
ATOM 1583 C C . ALA A 1 204 ? 5.192 -2.781 -1.293 1.00 94.81 204 ALA A C 1
ATOM 1585 O O . ALA A 1 204 ? 4.547 -2.543 -0.270 1.00 94.81 204 ALA A O 1
ATOM 1586 N N . THR A 1 205 ? 6.383 -2.222 -1.534 1.00 93.81 205 THR A N 1
ATOM 1587 C CA . THR A 1 205 ? 7.016 -1.253 -0.627 1.00 93.81 205 THR A CA 1
ATOM 1588 C C . THR A 1 205 ? 6.178 0.017 -0.506 1.00 93.81 205 THR A C 1
ATOM 1590 O O . THR A 1 205 ? 5.930 0.481 0.609 1.00 93.81 205 THR A O 1
ATOM 1593 N N . THR A 1 206 ? 5.689 0.560 -1.626 1.00 94.62 206 THR A N 1
ATOM 1594 C CA . THR A 1 206 ? 4.812 1.740 -1.605 1.00 94.62 206 THR A CA 1
ATOM 1595 C C . THR A 1 206 ? 3.525 1.456 -0.837 1.00 94.62 206 THR A C 1
ATOM 1597 O O . THR A 1 206 ? 3.193 2.195 0.087 1.00 94.62 206 THR A O 1
ATOM 1600 N N . ALA A 1 207 ? 2.836 0.351 -1.137 1.00 96.25 207 ALA A N 1
ATOM 1601 C CA . ALA A 1 207 ? 1.612 -0.032 -0.437 1.00 96.25 207 ALA A CA 1
ATOM 1602 C C . ALA A 1 207 ? 1.833 -0.213 1.076 1.00 96.25 207 ALA A C 1
ATOM 1604 O O . ALA A 1 207 ? 1.023 0.256 1.877 1.00 96.25 207 ALA A O 1
ATOM 1605 N N . LEU A 1 208 ? 2.939 -0.846 1.482 1.00 95.94 208 LEU A N 1
ATOM 1606 C CA . LEU A 1 208 ? 3.292 -1.047 2.889 1.00 95.94 208 LEU A CA 1
ATOM 1607 C C . LEU A 1 208 ? 3.509 0.288 3.605 1.00 95.94 208 LEU A C 1
ATOM 1609 O O . LEU A 1 208 ? 2.941 0.518 4.676 1.00 95.94 208 LEU A O 1
ATOM 1613 N N . ASN A 1 209 ? 4.301 1.179 3.009 1.00 95.25 209 ASN A N 1
ATOM 1614 C CA . ASN A 1 209 ? 4.604 2.484 3.587 1.00 95.25 209 ASN A CA 1
ATOM 1615 C C . ASN A 1 209 ? 3.345 3.349 3.696 1.00 95.25 209 ASN A C 1
ATOM 1617 O O . ASN A 1 209 ? 3.071 3.892 4.768 1.00 95.25 209 ASN A O 1
ATOM 1621 N N . THR A 1 210 ? 2.537 3.418 2.635 1.00 96.00 210 THR A N 1
ATOM 1622 C CA . THR A 1 210 ? 1.286 4.182 2.644 1.00 96.00 210 THR A CA 1
ATOM 1623 C C . THR A 1 210 ? 0.292 3.621 3.660 1.00 96.00 210 THR A C 1
ATOM 1625 O O . THR A 1 210 ? -0.307 4.396 4.404 1.00 96.00 210 THR A O 1
ATOM 1628 N N . ALA A 1 211 ? 0.136 2.295 3.762 1.00 96.56 211 ALA A N 1
ATOM 1629 C CA . ALA A 1 211 ? -0.752 1.678 4.750 1.00 96.56 211 ALA A CA 1
ATOM 1630 C C . ALA A 1 211 ? -0.329 2.005 6.193 1.00 96.56 211 ALA A C 1
ATOM 1632 O O . ALA A 1 211 ? -1.173 2.375 7.011 1.00 96.56 211 ALA A O 1
ATOM 1633 N N . ASN A 1 212 ? 0.969 1.924 6.499 1.00 95.56 212 ASN A N 1
ATOM 1634 C CA . ASN A 1 212 ? 1.504 2.252 7.822 1.00 95.56 212 ASN A CA 1
ATOM 1635 C C . ASN A 1 212 ? 1.332 3.737 8.164 1.00 95.56 212 ASN A C 1
ATOM 1637 O O . ASN A 1 212 ? 0.864 4.071 9.255 1.00 95.56 212 ASN A O 1
ATOM 1641 N N . LEU A 1 213 ? 1.664 4.633 7.228 1.00 95.56 213 LEU A N 1
ATOM 1642 C CA . LEU A 1 213 ? 1.483 6.075 7.405 1.00 95.56 213 LEU A CA 1
ATOM 1643 C C . LEU A 1 213 ? 0.009 6.433 7.600 1.00 95.56 213 LEU A C 1
ATOM 1645 O O . LEU A 1 213 ? -0.319 7.224 8.486 1.00 95.56 213 LEU A O 1
ATOM 1649 N N . LEU A 1 214 ? -0.889 5.835 6.817 1.00 95.56 214 LEU A N 1
ATOM 1650 C CA . LEU A 1 214 ? -2.326 6.037 6.957 1.00 95.56 214 LEU A CA 1
ATOM 1651 C C . LEU A 1 214 ? -2.827 5.572 8.329 1.00 95.56 214 LEU A C 1
ATOM 1653 O O . LEU A 1 214 ? -3.515 6.326 9.017 1.00 95.56 214 LEU A O 1
ATOM 1657 N N . GLY A 1 215 ? -2.443 4.363 8.748 1.00 94.50 215 GLY A N 1
ATOM 1658 C CA . GLY A 1 215 ? -2.778 3.818 10.063 1.00 94.50 215 GLY A CA 1
ATOM 1659 C C . GLY A 1 215 ? -2.342 4.722 11.204 1.00 94.50 215 GLY A C 1
ATOM 1660 O O . GLY A 1 215 ? -3.134 5.043 12.089 1.00 94.50 215 GLY A O 1
ATOM 1661 N N . MET A 1 216 ? -1.096 5.192 11.147 1.00 95.00 216 MET A N 1
ATOM 1662 C CA . MET A 1 216 ? -0.543 6.097 12.147 1.00 95.00 216 MET A CA 1
ATOM 1663 C C . MET A 1 216 ? -1.302 7.429 12.192 1.00 95.00 216 MET A C 1
ATOM 1665 O O . MET A 1 216 ? -1.667 7.881 13.277 1.00 95.00 216 MET A O 1
ATOM 1669 N N . ASN A 1 217 ? -1.611 8.031 11.039 1.00 94.94 217 ASN A N 1
ATOM 1670 C CA . ASN A 1 217 ? -2.385 9.274 10.972 1.00 94.94 217 ASN A CA 1
ATOM 1671 C C . ASN A 1 217 ? -3.800 9.108 11.543 1.00 94.94 217 ASN A C 1
ATOM 1673 O O . ASN A 1 217 ? -4.219 9.895 12.394 1.00 94.94 217 ASN A O 1
ATOM 1677 N N . LEU A 1 218 ? -4.524 8.064 11.127 1.00 94.12 218 LEU A N 1
ATOM 1678 C CA . LEU A 1 218 ? -5.864 7.765 11.641 1.00 94.12 218 LEU A CA 1
ATOM 1679 C C . LEU A 1 218 ? -5.845 7.523 13.149 1.00 94.12 218 LEU A C 1
ATOM 1681 O O . LEU A 1 218 ? -6.690 8.046 13.879 1.00 94.12 218 LEU A O 1
ATOM 1685 N N . SER A 1 219 ? -4.848 6.783 13.626 1.00 92.81 219 SER A N 1
ATOM 1686 C CA . SER A 1 219 ? -4.711 6.481 15.039 1.00 92.81 219 SER A CA 1
ATOM 1687 C C . SER A 1 219 ? -4.377 7.716 15.880 1.00 92.81 219 SER A C 1
ATOM 1689 O O . SER A 1 219 ? -4.944 7.878 16.960 1.00 92.81 219 SER A O 1
ATOM 1691 N N . ILE A 1 220 ? -3.499 8.607 15.405 1.00 93.00 220 ILE A N 1
ATOM 1692 C CA . ILE A 1 220 ? -3.177 9.874 16.085 1.00 93.00 220 ILE A CA 1
ATOM 1693 C C . ILE A 1 220 ? -4.408 10.784 16.122 1.00 93.00 220 ILE A C 1
ATOM 1695 O O . ILE A 1 220 ? -4.735 11.328 17.178 1.00 93.00 220 ILE A O 1
ATOM 1699 N N . ASN A 1 221 ? -5.120 10.920 15.001 1.00 91.44 221 ASN A N 1
ATOM 1700 C CA . ASN A 1 221 ? -6.344 11.718 14.931 1.00 91.44 221 ASN A CA 1
ATOM 1701 C C . ASN A 1 221 ? -7.410 11.181 15.890 1.00 91.44 221 ASN A C 1
ATOM 1703 O O . ASN A 1 221 ? -8.051 11.950 16.606 1.00 91.44 221 ASN A O 1
ATOM 1707 N N . ARG A 1 222 ? -7.569 9.854 15.972 1.00 90.38 222 ARG A N 1
ATOM 1708 C CA . ARG A 1 222 ? -8.498 9.235 16.920 1.00 90.38 222 ARG A CA 1
ATOM 1709 C C . ARG A 1 222 ? -8.069 9.446 18.371 1.00 90.38 222 ARG A C 1
ATOM 1711 O O . ARG A 1 222 ? -8.911 9.824 19.179 1.00 90.38 222 ARG A O 1
ATOM 1718 N N . ALA A 1 223 ? -6.787 9.270 18.687 1.00 89.06 223 ALA A N 1
ATOM 1719 C CA . ALA A 1 223 ? -6.258 9.498 20.030 1.00 89.06 223 ALA A CA 1
ATOM 1720 C C . ALA A 1 223 ? -6.459 10.953 20.491 1.00 89.06 223 ALA A C 1
ATOM 1722 O O . ALA A 1 223 ? -6.840 11.181 21.637 1.00 89.06 223 ALA A O 1
ATOM 1723 N N . ARG A 1 224 ? -6.284 11.936 19.594 1.00 87.81 224 ARG A N 1
ATOM 1724 C CA . ARG A 1 224 ? -6.584 13.350 19.879 1.00 87.81 224 ARG A CA 1
ATOM 1725 C C . ARG A 1 224 ? -8.063 13.576 20.184 1.00 87.81 224 ARG A C 1
ATOM 1727 O O . ARG A 1 224 ? -8.370 14.151 21.220 1.00 87.81 224 ARG A O 1
ATOM 1734 N N . ARG A 1 225 ? -8.973 13.049 19.351 1.00 85.38 225 ARG A N 1
ATOM 1735 C CA . ARG A 1 225 ? -10.432 13.147 19.578 1.00 85.38 225 ARG A CA 1
ATOM 1736 C C . ARG A 1 225 ? -10.852 12.542 20.924 1.00 85.38 225 ARG A C 1
ATOM 1738 O O . ARG A 1 225 ? -11.697 13.105 21.612 1.00 85.38 225 ARG A O 1
ATOM 1745 N N . MET A 1 226 ? -10.243 11.421 21.317 1.00 83.19 226 MET A N 1
ATOM 1746 C CA . MET A 1 226 ? -10.477 10.792 22.625 1.00 83.19 226 MET A CA 1
ATOM 1747 C C . MET A 1 226 ? -9.961 11.655 23.787 1.00 83.19 226 MET A C 1
ATOM 1749 O O . MET A 1 226 ? -10.656 11.796 24.791 1.00 83.19 226 MET A O 1
ATOM 1753 N N . ALA A 1 227 ? -8.776 12.259 23.641 1.00 83.50 227 ALA A N 1
ATOM 1754 C CA . ALA A 1 227 ? -8.183 13.126 24.659 1.00 83.50 227 ALA A CA 1
ATOM 1755 C C . ALA A 1 227 ? -8.965 14.439 24.849 1.00 83.50 227 ALA A C 1
ATOM 1757 O O . ALA A 1 227 ? -9.201 14.858 25.979 1.00 83.50 227 ALA A O 1
ATOM 1758 N N . GLU A 1 228 ? -9.403 15.067 23.755 1.00 81.69 228 GLU A N 1
ATOM 1759 C CA . GLU A 1 228 ? -10.211 16.296 23.769 1.00 81.69 228 GLU A CA 1
ATOM 1760 C C . GLU A 1 228 ? -11.617 16.057 24.334 1.00 81.69 228 GLU A C 1
ATOM 1762 O O . GLU A 1 228 ? -12.167 16.914 25.023 1.00 81.69 228 GLU A O 1
ATOM 1767 N N . GLY A 1 229 ? -12.184 14.873 24.088 1.00 72.38 229 GLY A N 1
ATOM 1768 C CA . GLY A 1 229 ? -13.495 14.481 24.598 1.00 72.38 229 GLY A CA 1
ATOM 1769 C C . GLY A 1 229 ? -13.551 14.220 26.106 1.00 72.38 229 GLY A C 1
ATOM 1770 O O . GLY A 1 229 ? -14.645 13.987 26.607 1.00 72.38 229 GLY A O 1
ATOM 1771 N N . ALA A 1 230 ? -12.415 14.227 26.821 1.00 60.56 230 ALA A N 1
ATOM 1772 C CA . ALA A 1 230 ? -12.270 14.114 28.284 1.00 60.56 230 ALA A CA 1
ATOM 1773 C C . ALA A 1 230 ? -13.015 12.951 28.993 1.00 60.56 230 ALA A C 1
ATOM 1775 O O . ALA A 1 230 ? -13.071 12.920 30.222 1.00 60.56 230 ALA A O 1
ATOM 1776 N N . ILE A 1 231 ? -13.579 11.990 28.254 1.00 56.38 231 ILE A N 1
ATOM 1777 C CA . ILE A 1 231 ? -14.449 10.924 28.786 1.00 56.38 231 ILE A CA 1
ATOM 1778 C C . ILE A 1 231 ? -13.820 9.529 28.633 1.00 56.38 231 ILE A C 1
ATOM 1780 O O . ILE A 1 231 ? -14.237 8.594 29.312 1.00 56.38 231 ILE A O 1
ATOM 1784 N N . GLN A 1 232 ? -12.792 9.363 27.793 1.00 64.88 232 GLN A N 1
ATOM 1785 C CA . GLN A 1 232 ? -12.221 8.046 27.490 1.00 64.88 232 GLN A CA 1
ATOM 1786 C C . GLN A 1 232 ? -10.738 7.967 27.854 1.00 64.88 232 GLN A C 1
ATOM 1788 O O . GLN A 1 232 ? -9.944 8.849 27.527 1.00 64.88 232 GLN A O 1
ATOM 1793 N N . ALA A 1 233 ? -10.373 6.885 28.546 1.00 68.44 233 ALA A N 1
ATOM 1794 C CA . ALA A 1 233 ? -8.985 6.526 28.799 1.00 68.44 233 ALA A CA 1
ATOM 1795 C C . ALA A 1 233 ? -8.245 6.294 27.465 1.00 68.44 233 ALA A C 1
ATOM 1797 O O . ALA A 1 233 ? -8.878 5.920 26.474 1.00 68.44 233 ALA A O 1
ATOM 1798 N N . PRO A 1 234 ? -6.914 6.500 27.417 1.00 78.06 234 PRO A N 1
ATOM 1799 C CA . PRO A 1 234 ? -6.134 6.203 26.222 1.00 78.06 234 PRO A CA 1
ATOM 1800 C C . PRO A 1 234 ? -6.331 4.746 25.798 1.00 78.06 234 PRO A C 1
ATOM 1802 O O . PRO A 1 234 ? -6.474 3.869 26.657 1.00 78.06 234 PRO A O 1
ATOM 1805 N N . ALA A 1 235 ? -6.329 4.505 24.484 1.00 83.38 235 ALA A N 1
ATOM 1806 C CA . ALA A 1 235 ? -6.651 3.191 23.956 1.00 83.38 235 ALA A CA 1
ATOM 1807 C C . ALA A 1 235 ? -5.695 2.121 24.487 1.00 83.38 235 ALA A C 1
ATOM 1809 O O . ALA A 1 235 ? -4.483 2.340 24.556 1.00 83.38 235 ALA A O 1
ATOM 1810 N N . ARG A 1 236 ? -6.233 0.961 24.862 1.00 86.06 236 ARG A N 1
ATOM 1811 C CA . ARG A 1 236 ? -5.434 -0.133 25.425 1.00 86.06 236 ARG A CA 1
ATOM 1812 C C . ARG A 1 236 ? -5.315 -1.302 24.464 1.00 86.06 236 ARG A C 1
ATOM 1814 O O . ARG A 1 236 ? -6.274 -1.650 23.777 1.00 86.06 236 ARG A O 1
ATOM 1821 N N . ASN A 1 237 ? -4.134 -1.907 24.432 1.00 87.12 237 ASN A N 1
ATOM 1822 C CA . ASN A 1 237 ? -3.920 -3.155 23.712 1.00 87.12 237 ASN A CA 1
ATOM 1823 C C . ASN A 1 237 ? -4.490 -4.341 24.516 1.00 87.12 237 ASN A C 1
ATOM 1825 O O . ASN A 1 237 ? -4.938 -4.197 25.655 1.00 87.12 237 ASN A O 1
ATOM 1829 N N . GLN A 1 238 ? -4.403 -5.543 23.946 1.00 82.38 238 GLN A N 1
ATOM 1830 C CA . GLN A 1 238 ? -4.828 -6.792 24.595 1.00 82.38 238 GLN A CA 1
ATOM 1831 C C . GLN A 1 238 ? -4.111 -7.111 25.925 1.00 82.38 238 GLN A C 1
ATOM 1833 O O . GLN A 1 238 ? -4.576 -7.962 26.677 1.00 82.38 238 GLN A O 1
ATOM 1838 N N . TYR A 1 239 ? -2.989 -6.445 26.220 1.00 85.62 239 TYR A N 1
ATOM 1839 C CA . TYR A 1 239 ? -2.219 -6.594 27.460 1.00 85.62 239 TYR A CA 1
ATOM 1840 C C . TYR A 1 239 ? -2.545 -5.508 28.500 1.00 85.62 239 TYR A C 1
ATOM 1842 O O . TYR A 1 239 ? -2.045 -5.556 29.620 1.00 85.62 239 TYR A O 1
ATOM 1850 N N . GLY A 1 240 ? -3.413 -4.550 28.159 1.00 83.19 240 GLY A N 1
ATOM 1851 C CA . GLY A 1 240 ? -3.813 -3.448 29.030 1.00 83.19 240 GLY A CA 1
ATOM 1852 C C . GLY A 1 240 ? -2.884 -2.231 28.994 1.00 83.19 240 GLY A C 1
ATOM 1853 O O . GLY A 1 240 ? -3.145 -1.272 29.730 1.00 83.19 240 GLY A O 1
ATOM 1854 N N . ASP A 1 241 ? -1.857 -2.237 28.141 1.00 87.44 241 ASP A N 1
ATOM 1855 C CA . ASP A 1 241 ? -0.921 -1.126 27.968 1.00 87.44 241 ASP A CA 1
ATOM 1856 C C . ASP A 1 241 ? -1.507 -0.041 27.067 1.00 87.44 241 ASP A C 1
ATOM 1858 O O . ASP A 1 241 ? -2.270 -0.318 26.138 1.00 87.44 241 ASP A O 1
ATOM 1862 N N . VAL A 1 242 ? -1.096 1.204 27.310 1.00 84.88 242 VAL A N 1
ATOM 1863 C CA . VAL A 1 242 ? -1.443 2.338 26.449 1.00 84.88 242 VAL A CA 1
ATOM 1864 C C . VAL A 1 242 ? -0.886 2.110 25.047 1.00 84.88 242 VAL A C 1
ATOM 1866 O O . VAL A 1 242 ? 0.299 1.837 24.864 1.00 84.88 242 VAL A O 1
ATOM 1869 N N . SER A 1 243 ? -1.750 2.246 24.050 1.00 87.25 243 SER A N 1
ATOM 1870 C CA . SER A 1 243 ? -1.457 1.936 22.659 1.00 87.25 243 SER A CA 1
ATOM 1871 C C . SER A 1 243 ? -2.187 2.880 21.707 1.00 87.25 243 SER A C 1
ATOM 1873 O O . SER A 1 243 ? -3.078 3.643 22.083 1.00 87.25 243 SER A O 1
ATOM 1875 N N . LEU A 1 244 ? -1.778 2.833 20.444 1.00 88.81 244 LEU A N 1
ATOM 1876 C CA . LEU A 1 244 ? -2.452 3.522 19.355 1.00 88.81 244 LEU A CA 1
ATOM 1877 C C . LEU A 1 244 ? -3.810 2.840 19.069 1.00 88.81 244 LEU A C 1
ATOM 1879 O O . LEU A 1 244 ? -3.813 1.623 18.874 1.00 88.81 244 LEU A O 1
ATOM 1883 N N . PRO A 1 245 ? -4.940 3.585 19.027 1.00 89.38 245 PRO A N 1
ATOM 1884 C CA . PRO A 1 245 ? -6.275 3.022 18.790 1.00 89.38 245 PRO A CA 1
ATOM 1885 C C . PRO A 1 245 ? -6.406 2.130 17.550 1.00 89.38 245 PRO A C 1
ATOM 1887 O O . PRO A 1 245 ? -7.195 1.190 17.557 1.00 89.38 245 PRO A O 1
ATOM 1890 N N . ILE A 1 246 ? -5.659 2.430 16.484 1.00 93.62 246 ILE A N 1
ATOM 1891 C CA . ILE A 1 246 ? -5.694 1.684 15.224 1.00 93.62 246 ILE A CA 1
ATOM 1892 C C . ILE A 1 246 ? -4.288 1.162 14.933 1.00 93.62 246 ILE A C 1
ATOM 1894 O O . ILE A 1 246 ? -3.339 1.938 14.821 1.00 93.62 246 ILE A O 1
ATOM 1898 N N . GLU A 1 247 ? -4.163 -0.151 14.768 1.00 93.88 247 GLU A N 1
ATOM 1899 C CA . GLU A 1 247 ? -2.937 -0.815 14.327 1.00 93.88 247 GLU A CA 1
ATOM 1900 C C . GLU A 1 247 ? -3.146 -1.408 12.926 1.00 93.88 247 GLU A C 1
ATOM 1902 O O . GLU A 1 247 ? -4.012 -2.262 12.722 1.00 93.88 247 GLU A O 1
ATOM 1907 N N . MET A 1 248 ? -2.338 -0.979 11.954 1.00 95.25 248 MET A N 1
ATOM 1908 C CA . MET A 1 248 ? -2.325 -1.575 10.615 1.00 95.25 248 MET A CA 1
ATOM 1909 C C . MET A 1 248 ? -1.352 -2.752 10.603 1.00 95.25 248 MET A C 1
ATOM 1911 O O . MET A 1 248 ? -0.140 -2.573 10.685 1.00 95.25 248 MET A O 1
ATOM 1915 N N . ARG A 1 249 ? -1.876 -3.972 10.493 1.00 95.44 249 ARG A N 1
ATOM 1916 C CA . ARG A 1 249 ? -1.074 -5.197 10.409 1.00 95.44 249 ARG A CA 1
ATOM 1917 C C . ARG A 1 249 ? -0.870 -5.589 8.960 1.00 95.44 249 ARG A C 1
ATOM 1919 O O . ARG A 1 249 ? -1.668 -6.324 8.378 1.00 95.44 249 ARG A O 1
ATOM 1926 N N . VAL A 1 250 ? 0.214 -5.077 8.393 1.00 95.94 250 VAL A N 1
ATOM 1927 C CA . VAL A 1 250 ? 0.610 -5.356 7.015 1.00 95.94 250 VAL A CA 1
ATOM 1928 C C . VAL A 1 250 ? 1.304 -6.718 6.922 1.00 95.94 250 VAL A C 1
ATOM 1930 O O . VAL A 1 250 ? 2.220 -7.013 7.687 1.00 95.94 250 VAL A O 1
ATOM 1933 N N . ARG A 1 251 ? 0.886 -7.550 5.965 1.00 95.81 251 ARG A N 1
ATOM 1934 C CA . ARG A 1 251 ? 1.493 -8.842 5.636 1.00 95.81 251 ARG A CA 1
ATOM 1935 C C . ARG A 1 251 ? 1.745 -8.929 4.137 1.00 95.81 251 ARG A C 1
ATOM 1937 O O . ARG A 1 251 ? 0.825 -8.819 3.330 1.00 95.81 251 ARG A O 1
ATOM 1944 N N . LEU A 1 252 ? 2.995 -9.201 3.788 1.00 95.38 252 LEU A N 1
ATOM 1945 C CA . LEU A 1 252 ? 3.417 -9.444 2.416 1.00 95.38 252 LEU A CA 1
ATOM 1946 C C . LEU A 1 252 ? 3.135 -10.894 2.014 1.00 95.38 252 LEU A C 1
ATOM 1948 O O . LEU A 1 252 ? 3.433 -11.839 2.750 1.00 95.38 252 LEU A O 1
ATOM 1952 N N . LEU A 1 253 ? 2.547 -11.052 0.837 1.00 92.62 253 LEU A N 1
ATOM 1953 C CA . LEU A 1 253 ? 2.346 -12.312 0.139 1.00 92.62 253 LEU A CA 1
ATOM 1954 C C . LEU A 1 253 ? 3.502 -12.510 -0.850 1.00 92.62 253 LEU A C 1
ATOM 1956 O O . LEU A 1 253 ? 4.042 -11.537 -1.362 1.00 92.62 253 LEU A O 1
ATOM 1960 N N . TYR A 1 254 ? 3.866 -13.760 -1.131 1.00 90.75 254 TYR A N 1
ATOM 1961 C CA . TYR A 1 254 ? 4.869 -14.185 -2.127 1.00 90.75 254 TYR A CA 1
ATOM 1962 C C . TYR A 1 254 ? 6.333 -13.724 -1.916 1.00 90.75 254 TYR A C 1
ATOM 1964 O O . TYR A 1 254 ? 7.225 -14.553 -2.063 1.00 90.75 254 TYR A O 1
ATOM 1972 N N . ASN A 1 255 ? 6.608 -12.474 -1.518 1.00 91.69 255 ASN A N 1
ATOM 1973 C CA . ASN A 1 255 ? 7.956 -11.936 -1.267 1.00 91.69 255 ASN A CA 1
ATOM 1974 C C . ASN A 1 255 ? 8.043 -11.224 0.101 1.00 91.69 255 ASN A C 1
ATOM 1976 O O . ASN A 1 255 ? 8.071 -9.992 0.171 1.00 91.69 255 ASN A O 1
ATOM 1980 N N . PRO A 1 256 ? 8.067 -11.974 1.217 1.00 90.31 256 PRO A N 1
ATOM 1981 C CA . PRO A 1 256 ? 8.044 -11.390 2.559 1.00 90.31 256 PRO A CA 1
ATOM 1982 C C . PRO A 1 256 ? 9.282 -10.544 2.889 1.00 90.31 256 PRO A C 1
ATOM 1984 O O . PRO A 1 256 ? 9.191 -9.647 3.721 1.00 90.31 256 PRO A O 1
ATOM 1987 N N . ASN A 1 257 ? 10.409 -10.802 2.219 1.00 90.50 257 ASN A N 1
ATOM 1988 C CA . ASN A 1 257 ? 11.664 -10.074 2.411 1.00 90.50 257 ASN A CA 1
ATOM 1989 C C . ASN A 1 257 ? 11.807 -8.861 1.476 1.00 90.50 257 ASN A C 1
ATOM 1991 O O . ASN A 1 257 ? 12.816 -8.164 1.555 1.00 90.50 257 ASN A O 1
ATOM 1995 N N . LEU A 1 258 ? 10.838 -8.625 0.576 1.00 88.06 258 LEU A N 1
ATOM 1996 C CA . LEU A 1 258 ? 10.909 -7.600 -0.476 1.00 88.06 258 LEU A CA 1
ATOM 1997 C C . LEU A 1 258 ? 12.198 -7.681 -1.311 1.00 88.06 258 LEU A C 1
ATOM 1999 O O . LEU A 1 258 ? 12.732 -6.668 -1.758 1.00 88.06 258 LEU A O 1
ATOM 2003 N N . GLU A 1 259 ? 12.702 -8.894 -1.551 1.00 88.94 259 GLU A N 1
ATOM 2004 C CA . GLU A 1 259 ? 13.925 -9.091 -2.324 1.00 88.94 259 GLU A CA 1
ATOM 2005 C C . GLU A 1 259 ? 13.710 -8.650 -3.772 1.00 88.94 259 GLU A C 1
ATOM 2007 O O . GLU A 1 259 ? 12.892 -9.204 -4.507 1.00 88.94 259 GLU A O 1
ATOM 2012 N N . THR A 1 260 ? 14.444 -7.618 -4.179 1.00 86.19 260 THR A N 1
ATOM 2013 C CA . THR A 1 260 ? 14.334 -6.980 -5.496 1.00 86.19 260 THR A CA 1
ATOM 2014 C C . THR A 1 260 ? 14.756 -7.917 -6.638 1.00 86.19 260 THR A C 1
ATOM 2016 O O . THR A 1 260 ? 14.276 -7.796 -7.766 1.00 86.19 260 THR A O 1
ATOM 2019 N N . SER A 1 261 ? 15.612 -8.901 -6.346 1.00 86.19 261 SER A N 1
ATOM 2020 C CA . SER A 1 261 ? 16.067 -9.932 -7.288 1.00 86.19 261 SER A CA 1
ATOM 2021 C C . SER A 1 261 ? 14.911 -10.740 -7.883 1.00 86.19 261 SER A C 1
ATOM 2023 O O . SER A 1 261 ? 14.917 -10.997 -9.085 1.00 86.19 261 SER A O 1
ATOM 2025 N N . HIS A 1 262 ? 13.896 -11.083 -7.084 1.00 83.50 262 HIS A N 1
ATOM 2026 C CA . HIS A 1 262 ? 12.743 -11.866 -7.538 1.00 83.50 262 HIS A CA 1
ATOM 2027 C C . HIS A 1 262 ? 11.948 -11.172 -8.652 1.00 83.50 262 HIS A C 1
ATOM 2029 O O . HIS A 1 262 ? 11.360 -11.852 -9.491 1.00 83.50 262 HIS A O 1
ATOM 2035 N N . PHE A 1 263 ? 11.980 -9.837 -8.702 1.00 84.69 263 PHE A N 1
ATOM 2036 C CA . PHE A 1 263 ? 11.303 -9.052 -9.730 1.00 84.69 263 PHE A CA 1
ATOM 2037 C C . PHE A 1 263 ? 12.193 -8.774 -10.952 1.00 84.69 263 PHE A C 1
ATOM 2039 O O . PHE A 1 263 ? 11.778 -8.995 -12.088 1.00 84.69 263 PHE A O 1
ATOM 2046 N N . PHE A 1 264 ? 13.437 -8.320 -10.751 1.00 88.00 264 PHE A N 1
ATOM 2047 C CA . PHE A 1 264 ? 14.285 -7.870 -11.866 1.00 88.00 264 PHE A CA 1
ATOM 2048 C C . PHE A 1 264 ? 15.036 -8.991 -12.593 1.00 88.00 264 PHE A C 1
ATOM 2050 O O . PHE A 1 264 ? 15.275 -8.867 -13.795 1.00 88.00 264 PHE A O 1
ATOM 2057 N N . VAL A 1 265 ? 15.422 -10.075 -11.906 1.00 92.25 265 VAL A N 1
ATOM 2058 C CA . VAL A 1 265 ? 16.265 -11.132 -12.502 1.00 92.25 265 VAL A CA 1
ATOM 2059 C C . VAL A 1 265 ? 15.618 -11.760 -13.742 1.00 92.25 265 VAL A C 1
ATOM 2061 O O . VAL A 1 265 ? 16.299 -11.824 -14.767 1.00 92.25 265 VAL A O 1
ATOM 2064 N N . PRO A 1 266 ? 14.329 -12.159 -13.732 1.00 88.94 266 PRO A N 1
ATOM 2065 C CA . PRO A 1 266 ? 13.699 -12.724 -14.925 1.00 88.94 266 PRO A CA 1
ATOM 2066 C C . PRO A 1 266 ? 13.717 -11.766 -16.127 1.00 88.94 266 PRO A C 1
ATOM 2068 O O . PRO A 1 266 ? 13.991 -12.188 -17.250 1.00 88.94 266 PRO A O 1
ATOM 2071 N N . GLY A 1 267 ? 13.484 -10.469 -15.892 1.00 87.62 267 GLY A N 1
ATOM 2072 C CA . GLY A 1 267 ? 13.515 -9.447 -16.942 1.00 87.62 267 GLY A CA 1
ATOM 2073 C C . GLY A 1 267 ? 14.915 -9.240 -17.523 1.00 87.62 267 GLY A C 1
ATOM 2074 O O . GLY A 1 267 ? 15.080 -9.190 -18.741 1.00 87.62 267 GLY A O 1
ATOM 2075 N N . LEU A 1 268 ? 15.938 -9.190 -16.663 1.00 93.50 268 LEU A N 1
ATOM 2076 C CA . LEU A 1 268 ? 17.332 -9.062 -17.094 1.00 93.50 268 L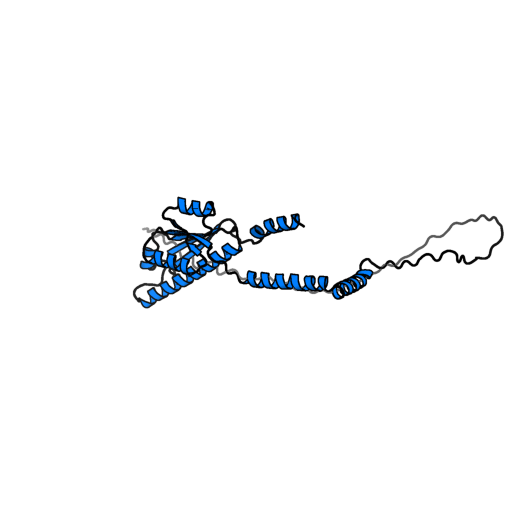EU A CA 1
ATOM 2077 C C . LEU A 1 268 ? 17.795 -10.264 -17.918 1.00 93.50 268 LEU A C 1
ATOM 2079 O O . LEU A 1 268 ? 18.484 -10.071 -18.913 1.00 93.50 268 LEU A O 1
ATOM 2083 N N . VAL A 1 269 ? 17.387 -11.486 -17.559 1.00 92.94 269 VAL A N 1
ATOM 2084 C CA . VAL A 1 269 ? 17.692 -12.684 -18.359 1.00 92.94 269 VAL A CA 1
ATOM 2085 C C . VAL A 1 269 ? 17.131 -12.547 -19.776 1.00 92.94 269 VAL A C 1
ATOM 2087 O O . VAL A 1 269 ? 17.847 -12.822 -20.734 1.00 92.94 269 VAL A O 1
ATOM 2090 N N . GLY A 1 270 ? 15.894 -12.062 -19.927 1.00 92.12 270 GLY A N 1
ATOM 2091 C CA . GLY A 1 270 ? 15.299 -11.816 -21.243 1.00 92.12 270 GLY A CA 1
ATOM 2092 C C . GLY A 1 270 ? 16.099 -10.820 -22.091 1.00 92.12 270 GLY A C 1
ATOM 2093 O O . GLY A 1 270 ? 16.331 -11.072 -23.270 1.00 92.12 270 GLY A O 1
ATOM 2094 N N . ILE A 1 271 ? 16.575 -9.730 -21.482 1.00 93.50 271 ILE A N 1
ATOM 2095 C CA . ILE A 1 271 ? 17.402 -8.720 -22.163 1.00 93.50 271 ILE A CA 1
ATOM 2096 C C . ILE A 1 271 ? 18.768 -9.296 -22.547 1.00 93.50 271 ILE A C 1
ATOM 2098 O O . ILE A 1 271 ? 19.227 -9.084 -23.664 1.00 93.50 271 ILE A O 1
ATOM 2102 N N . ILE A 1 272 ? 19.414 -10.041 -21.646 1.00 94.44 272 ILE A N 1
ATOM 2103 C CA . ILE A 1 272 ? 20.721 -10.658 -21.911 1.00 94.44 272 ILE A CA 1
ATOM 2104 C C . ILE A 1 272 ? 20.623 -11.668 -23.056 1.00 94.44 272 ILE A C 1
ATOM 2106 O O . ILE A 1 272 ? 21.535 -11.738 -23.865 1.00 94.44 272 ILE A O 1
ATOM 2110 N N . LEU A 1 273 ? 19.524 -12.422 -23.148 1.00 93.81 273 LEU A N 1
ATOM 2111 C CA . LEU A 1 273 ? 19.295 -13.361 -24.250 1.00 93.81 273 LEU A CA 1
ATOM 2112 C C . LEU A 1 273 ? 19.003 -12.671 -25.593 1.00 93.81 273 LEU A C 1
ATOM 2114 O O . LEU A 1 273 ? 19.136 -13.312 -26.633 1.00 93.81 273 LEU A O 1
ATOM 2118 N N . GLN A 1 274 ? 18.562 -11.409 -25.582 1.00 93.19 274 GLN A N 1
ATOM 2119 C CA . GLN A 1 274 ? 18.320 -10.624 -26.797 1.00 93.19 274 GLN A CA 1
ATOM 2120 C C . GLN A 1 274 ? 19.616 -10.046 -27.393 1.00 93.19 274 GLN A C 1
ATOM 2122 O O . GLN A 1 274 ? 19.658 -9.787 -28.599 1.00 93.19 274 GLN A O 1
ATOM 2127 N N . LEU A 1 275 ? 20.622 -9.793 -26.550 1.00 78.31 275 LEU A N 1
ATOM 2128 C CA . LEU A 1 275 ? 21.931 -9.253 -26.933 1.00 78.31 275 LEU A CA 1
ATOM 2129 C C . LEU A 1 275 ? 22.840 -10.337 -27.525 1.00 78.31 275 LEU A C 1
ATOM 2131 O O . LEU A 1 275 ? 23.595 -9.982 -28.459 1.00 78.31 275 LEU A O 1
#

pLDDT: mean 78.38, std 21.63, range [32.38, 97.94]

Radius of gyration: 42.59 Å; chains: 1; bounding box: 116×54×114 Å

Foldseek 3Di:
DDDDDDDDDDPPDDPPDDDDDDDDDDDDDDDDDDDDDDDDDDDDDDDDDDDDDDDDDDDDDPPPPDPPDPPVPCDPCNCVVVVVVVVVVVCVVDVVSVCCVPVVVVVVCVVVVVVVPDDQFAQEEEEQEQAPDDLSVVLVVLQVVLRRYNHPYYDPDPVVQVVCCVVVVGQKYKYDDNCLVVLLVQLAADEIEMEGELLPLVSRVSVVVSLQVSQVVSQVVSQVVQVVVVPDDARAYPVRDRDRNYHYHYQYDPCRPSPNCSNCVVVVVVVVVVD